Protein AF-A0A9X4QP73-F1 (afdb_monomer_lite)

Organism: NCBI:txid425004

InterPro domains:
  IPR013332 Ketopantoate reductase, N-terminal domain [PF02558] (53-175)
  IPR036291 NAD(P)-binding domain superfamily [SSF51735] (50-152)

Radius of gyration: 29.88 Å; chains: 1; bounding box: 74×59×104 Å

Structure (mmCIF, N/CA/C/O backbone):
data_AF-A0A9X4QP73-F1
#
_entry.id   AF-A0A9X4QP73-F1
#
loop_
_atom_site.group_PDB
_atom_site.id
_atom_site.type_symbol
_atom_site.label_atom_id
_atom_site.label_alt_id
_atom_site.label_comp_id
_atom_site.label_asym_id
_atom_site.label_entity_id
_atom_site.label_seq_id
_atom_site.pdbx_PDB_ins_code
_atom_site.Cartn_x
_atom_site.Cartn_y
_atom_site.Cartn_z
_atom_site.occupancy
_atom_site.B_iso_or_equiv
_atom_site.auth_seq_id
_atom_site.auth_comp_id
_atom_site.auth_asym_id
_atom_site.auth_atom_id
_atom_site.pdbx_PDB_model_num
ATOM 1 N N . MET A 1 1 ? 54.931 -39.606 70.537 1.00 32.09 1 MET A N 1
ATOM 2 C CA . MET A 1 1 ? 55.061 -39.808 71.994 1.00 32.09 1 MET A CA 1
ATOM 3 C C . MET A 1 1 ? 54.499 -38.586 72.688 1.00 32.09 1 MET A C 1
ATOM 5 O O . MET A 1 1 ? 54.955 -37.505 72.361 1.00 32.09 1 MET A O 1
ATOM 9 N N . PHE A 1 2 ? 53.533 -38.828 73.577 1.00 24.00 2 PHE A N 1
ATOM 10 C CA . PHE A 1 2 ? 53.107 -38.032 74.739 1.00 24.00 2 PHE A CA 1
ATOM 11 C C . PHE A 1 2 ? 52.735 -36.542 74.560 1.00 24.00 2 PHE A C 1
ATOM 13 O O . PHE A 1 2 ? 53.529 -35.730 74.106 1.00 24.00 2 PHE A O 1
ATOM 20 N N . GLY A 1 3 ? 51.493 -36.220 74.962 1.00 27.20 3 GLY A N 1
ATOM 21 C CA . GLY A 1 3 ? 50.921 -34.865 75.079 1.00 27.20 3 GLY A CA 1
ATOM 22 C C . GLY A 1 3 ? 51.394 -34.114 76.339 1.00 27.20 3 GLY A C 1
ATOM 23 O O . GLY A 1 3 ? 52.525 -34.355 76.752 1.00 27.20 3 GLY A O 1
ATOM 24 N N . PRO A 1 4 ? 50.569 -33.287 77.025 1.00 40.41 4 PRO A N 1
ATOM 25 C CA . PRO A 1 4 ? 49.234 -32.780 76.687 1.00 40.41 4 PRO A CA 1
ATOM 26 C C . PRO A 1 4 ? 49.079 -31.232 76.745 1.00 40.41 4 PRO A C 1
ATOM 28 O O . PRO A 1 4 ? 49.806 -30.521 77.425 1.00 40.41 4 PRO A O 1
ATOM 31 N N . ILE A 1 5 ? 48.075 -30.759 75.999 1.00 44.31 5 ILE A N 1
ATOM 32 C CA . ILE A 1 5 ? 47.039 -29.741 76.286 1.00 44.31 5 ILE A CA 1
ATOM 33 C C . ILE A 1 5 ? 47.322 -28.663 77.361 1.00 44.31 5 ILE A C 1
ATOM 35 O O . ILE A 1 5 ? 47.327 -28.951 78.554 1.00 44.31 5 ILE A O 1
ATOM 39 N N . SER A 1 6 ? 47.321 -27.389 76.946 1.00 29.02 6 SER A N 1
ATOM 40 C CA . SER A 1 6 ? 46.558 -26.317 77.620 1.00 29.02 6 SER A CA 1
ATOM 41 C C . SER A 1 6 ? 46.302 -25.147 76.656 1.00 29.02 6 SER A C 1
ATOM 43 O O . SER A 1 6 ? 47.155 -24.838 75.828 1.00 29.02 6 SER A O 1
ATOM 45 N N . GLY A 1 7 ? 45.121 -24.523 76.749 1.00 31.50 7 GLY A N 1
ATOM 46 C CA . GLY A 1 7 ? 44.789 -23.279 76.043 1.00 31.50 7 GLY A CA 1
ATOM 47 C C . GLY A 1 7 ? 43.465 -23.309 75.279 1.00 31.50 7 GLY A C 1
ATOM 48 O O . GLY A 1 7 ? 43.457 -23.386 74.057 1.00 31.50 7 GLY A O 1
ATOM 49 N N . SER A 1 8 ? 42.353 -23.242 76.009 1.00 34.84 8 SER A N 1
ATOM 50 C CA . SER A 1 8 ? 41.016 -22.930 75.496 1.00 34.84 8 SER A CA 1
ATOM 51 C C . SER A 1 8 ? 40.919 -21.458 75.087 1.00 34.84 8 SER A C 1
ATOM 53 O O . SER A 1 8 ? 41.224 -20.588 75.904 1.00 34.84 8 SER A O 1
ATOM 55 N N . ILE A 1 9 ? 40.424 -21.186 73.879 1.00 34.34 9 ILE A N 1
ATOM 56 C CA . ILE A 1 9 ? 39.716 -19.942 73.558 1.00 34.34 9 ILE A CA 1
ATOM 57 C C . ILE A 1 9 ? 38.435 -20.331 72.826 1.00 34.34 9 ILE A C 1
ATOM 59 O O . ILE A 1 9 ? 38.458 -20.945 71.760 1.00 34.34 9 ILE A O 1
ATOM 63 N N . ASP A 1 10 ? 37.337 -19.993 73.486 1.00 38.22 10 ASP A N 1
ATOM 64 C CA . ASP A 1 10 ? 35.964 -20.039 73.022 1.00 38.22 10 ASP A CA 1
ATOM 65 C C . ASP A 1 10 ? 35.751 -18.998 71.914 1.00 38.22 10 ASP A C 1
ATOM 67 O O . ASP A 1 10 ? 35.456 -17.850 72.225 1.00 38.22 10 ASP A O 1
ATOM 71 N N . ASP A 1 11 ? 35.939 -19.385 70.646 1.00 39.66 11 ASP A N 1
ATOM 72 C CA . ASP A 1 11 ? 35.212 -18.844 69.478 1.00 39.66 11 ASP A CA 1
ATOM 73 C C . ASP A 1 11 ? 35.597 -19.607 68.187 1.00 39.66 11 ASP A C 1
ATOM 75 O O . ASP A 1 11 ? 36.725 -19.462 67.708 1.00 39.66 11 ASP A O 1
ATOM 79 N N . PRO A 1 12 ? 34.714 -20.430 67.592 1.00 33.19 12 PRO A N 1
ATOM 80 C CA . PRO A 1 12 ? 34.932 -20.977 66.262 1.00 33.19 12 PRO A CA 1
ATOM 81 C C . PRO A 1 12 ? 34.028 -20.294 65.227 1.00 33.19 12 PRO A C 1
ATOM 83 O O . PRO A 1 12 ? 32.986 -20.812 64.820 1.00 33.19 12 PRO A O 1
ATOM 86 N N . THR A 1 13 ? 34.501 -19.156 64.725 1.00 45.78 13 THR A N 1
ATOM 87 C CA . THR A 1 13 ? 34.363 -18.778 63.310 1.00 45.78 13 THR A CA 1
ATOM 88 C C . THR A 1 13 ? 34.814 -19.937 62.392 1.00 45.78 13 THR A C 1
ATOM 90 O O . THR A 1 13 ? 35.605 -20.785 62.796 1.00 45.78 13 THR A O 1
ATOM 93 N N . ASP A 1 14 ? 34.375 -19.940 61.130 1.00 41.12 14 ASP A N 1
ATOM 94 C CA . ASP A 1 14 ? 35.002 -20.683 60.018 1.00 41.12 14 ASP A CA 1
ATOM 95 C C . ASP A 1 14 ? 34.845 -22.211 59.930 1.00 41.12 14 ASP A C 1
ATOM 97 O O . ASP A 1 14 ? 35.831 -22.935 59.976 1.00 41.12 14 ASP A O 1
ATOM 101 N N . ILE A 1 15 ? 33.654 -22.719 59.579 1.00 31.06 15 ILE A N 1
ATOM 102 C CA . ILE A 1 15 ? 33.562 -23.882 58.668 1.00 31.06 15 ILE A CA 1
ATOM 103 C C . ILE A 1 15 ? 32.282 -23.776 57.823 1.00 31.06 15 ILE A C 1
ATOM 105 O O . ILE A 1 15 ? 31.190 -23.963 58.355 1.00 31.06 15 ILE A O 1
ATOM 109 N N . LYS A 1 16 ? 32.427 -23.531 56.508 1.00 31.88 16 LYS A N 1
ATOM 110 C CA . LYS A 1 16 ? 31.714 -24.194 55.380 1.00 31.88 16 LYS A CA 1
ATOM 111 C C . LYS A 1 16 ? 31.617 -23.301 54.132 1.00 31.88 16 LYS A C 1
ATOM 113 O O . LYS A 1 16 ? 30.552 -22.826 53.758 1.00 31.88 16 LYS A O 1
ATOM 118 N N . ASN A 1 17 ? 32.730 -23.216 53.405 1.00 31.39 17 ASN A N 1
ATOM 119 C CA . ASN A 1 17 ? 32.678 -23.505 51.974 1.00 31.39 17 ASN A CA 1
ATOM 120 C C . ASN A 1 17 ? 32.769 -25.028 51.828 1.00 31.39 17 ASN A C 1
ATOM 122 O O . ASN A 1 17 ? 33.852 -25.597 51.926 1.00 31.39 17 ASN A O 1
ATOM 126 N N . LEU A 1 18 ? 31.627 -25.684 51.646 1.00 27.78 18 LEU A N 1
ATOM 127 C CA . LEU A 1 18 ? 31.524 -27.032 51.091 1.00 27.78 18 LEU A CA 1
ATOM 128 C C . LEU A 1 18 ? 30.133 -27.126 50.463 1.00 27.78 18 LEU A C 1
ATOM 130 O O . LEU A 1 18 ? 29.120 -27.082 51.155 1.00 27.78 18 LEU A O 1
ATOM 134 N N . MET A 1 19 ? 30.131 -27.139 49.132 1.00 28.31 19 MET A N 1
ATOM 135 C CA . MET A 1 19 ? 28.970 -27.342 48.273 1.00 28.31 19 MET A CA 1
ATOM 136 C C . MET A 1 19 ? 28.163 -28.581 48.689 1.00 28.31 19 MET A C 1
ATOM 138 O O . MET A 1 19 ? 28.755 -29.574 49.110 1.00 28.31 19 MET A O 1
ATOM 142 N N . VAL A 1 20 ? 26.842 -28.532 48.489 1.00 28.00 20 VAL A N 1
ATOM 143 C CA . VAL A 1 20 ? 26.065 -29.349 47.525 1.00 28.00 20 VAL A CA 1
ATOM 144 C C . VAL A 1 20 ? 24.572 -29.295 47.917 1.00 28.00 20 VAL A C 1
ATOM 146 O O . VAL A 1 20 ? 24.229 -29.534 49.069 1.00 28.00 20 VAL A O 1
ATOM 149 N N . ASP A 1 21 ? 23.748 -28.942 46.924 1.00 29.92 21 ASP A N 1
ATOM 150 C CA . ASP A 1 21 ? 22.308 -29.188 46.720 1.00 29.92 21 ASP A CA 1
ATOM 151 C C . ASP A 1 21 ? 21.287 -28.832 47.820 1.00 29.92 21 ASP A C 1
ATOM 153 O O . ASP A 1 21 ? 21.169 -29.493 48.842 1.00 29.92 21 ASP A O 1
ATOM 157 N N . ASP A 1 22 ? 20.459 -27.812 47.560 1.00 28.02 22 ASP A N 1
ATOM 158 C CA . ASP A 1 22 ? 19.061 -28.072 47.185 1.00 28.02 22 ASP A CA 1
ATOM 159 C C . ASP A 1 22 ? 18.315 -26.783 46.804 1.00 28.02 22 ASP A C 1
ATOM 161 O O . ASP A 1 22 ? 18.273 -25.777 47.517 1.00 28.02 22 ASP A O 1
ATOM 165 N N . CYS A 1 23 ? 17.710 -26.828 45.619 1.00 34.19 23 CYS A N 1
ATOM 166 C CA . CYS A 1 23 ? 16.789 -25.829 45.114 1.00 34.19 23 CYS A CA 1
ATOM 167 C C . CYS A 1 23 ? 15.502 -25.823 45.948 1.00 34.19 23 CYS A C 1
ATOM 169 O O . CYS A 1 23 ? 14.704 -26.749 45.858 1.00 34.19 23 CYS A O 1
ATOM 171 N N . ILE A 1 24 ? 15.211 -24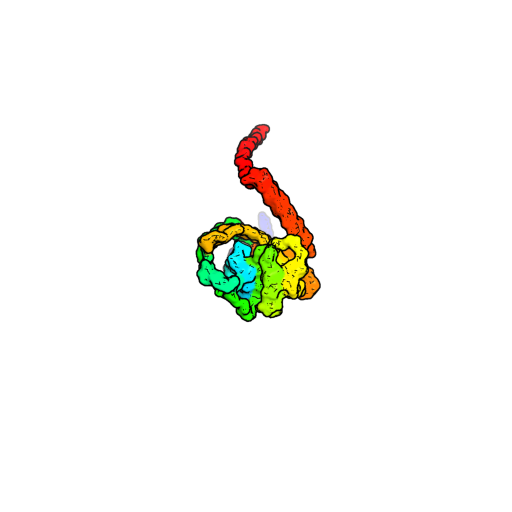.720 46.638 1.00 31.44 24 ILE A N 1
ATOM 172 C CA . ILE A 1 24 ? 13.823 -24.347 46.940 1.00 31.44 24 ILE A CA 1
ATOM 173 C C . ILE A 1 24 ? 13.590 -22.952 46.375 1.00 31.44 24 ILE A C 1
ATOM 175 O O . ILE A 1 24 ? 13.607 -21.936 47.068 1.00 31.44 24 ILE A O 1
ATOM 179 N N . VAL A 1 25 ? 13.392 -22.904 45.057 1.00 34.47 25 VAL A N 1
ATOM 180 C CA . VAL A 1 25 ? 12.810 -21.730 44.412 1.00 34.47 25 VAL A CA 1
ATOM 181 C C . VAL A 1 25 ? 11.317 -21.770 44.713 1.00 34.47 25 VAL A C 1
ATOM 183 O O . VAL A 1 25 ? 10.610 -22.668 44.264 1.00 34.47 25 VAL A O 1
ATOM 186 N N . ASN A 1 26 ? 10.848 -20.821 45.522 1.00 31.41 26 ASN A N 1
ATOM 187 C CA . ASN A 1 26 ? 9.441 -20.684 45.880 1.00 31.41 26 ASN A CA 1
ATOM 188 C C . ASN A 1 26 ? 8.570 -20.635 44.598 1.00 31.41 26 ASN A C 1
ATOM 190 O O . ASN A 1 26 ? 8.709 -19.684 43.817 1.00 31.41 26 ASN A O 1
ATOM 194 N N . PRO A 1 27 ? 7.667 -21.611 44.366 1.00 37.09 27 PRO A N 1
ATOM 195 C CA . PRO A 1 27 ? 6.894 -21.709 43.127 1.00 37.09 27 PRO A CA 1
ATOM 196 C C . PRO A 1 27 ? 5.965 -20.507 42.903 1.00 37.09 27 PRO A C 1
ATOM 198 O O . PRO A 1 27 ? 5.639 -20.191 41.760 1.00 37.09 27 PRO A O 1
ATOM 201 N N . TYR A 1 28 ? 5.612 -19.762 43.955 1.00 33.47 28 TYR A N 1
ATOM 202 C CA . TYR A 1 28 ? 4.804 -18.549 43.826 1.00 33.47 28 TYR A CA 1
ATOM 203 C C . TYR A 1 28 ? 5.573 -17.374 43.197 1.00 33.47 28 TYR A C 1
ATOM 205 O O . TYR A 1 28 ? 4.976 -16.576 42.476 1.00 33.47 28 TYR A O 1
ATOM 213 N N . ASN A 1 29 ? 6.899 -17.290 43.372 1.00 32.38 29 ASN A N 1
ATOM 214 C CA . ASN A 1 29 ? 7.705 -16.205 42.790 1.00 32.38 29 ASN A CA 1
ATOM 215 C C . ASN A 1 29 ? 8.017 -16.417 41.300 1.00 32.38 29 ASN A C 1
ATOM 217 O O . ASN A 1 29 ? 8.103 -15.443 40.552 1.00 32.38 29 ASN A O 1
ATOM 221 N N . ILE A 1 30 ? 8.128 -17.671 40.842 1.00 37.38 30 ILE A N 1
ATOM 222 C CA . ILE A 1 30 ? 8.272 -17.982 39.408 1.00 37.38 30 ILE A CA 1
ATOM 223 C C . ILE A 1 30 ? 6.964 -17.686 38.672 1.00 37.38 30 ILE A C 1
ATOM 225 O O . ILE A 1 30 ? 7.000 -17.104 37.589 1.00 37.38 30 ILE A O 1
ATOM 229 N N . ILE A 1 31 ? 5.814 -18.031 39.263 1.00 38.78 31 ILE A N 1
ATOM 230 C CA . ILE A 1 31 ? 4.504 -17.771 38.655 1.00 38.78 31 ILE A CA 1
ATOM 231 C C . ILE A 1 31 ? 4.251 -16.265 38.569 1.00 38.78 31 ILE A C 1
ATOM 233 O O . ILE A 1 31 ? 3.829 -15.800 37.518 1.00 38.78 31 ILE A O 1
ATOM 237 N N . ILE A 1 32 ? 4.581 -15.473 39.595 1.00 38.25 32 ILE A N 1
ATOM 238 C CA . ILE A 1 32 ? 4.407 -14.015 39.522 1.00 38.25 32 ILE A CA 1
ATOM 239 C C . ILE A 1 32 ? 5.359 -13.389 38.493 1.00 38.25 32 ILE A C 1
ATOM 241 O O . ILE A 1 32 ? 4.911 -12.553 37.719 1.00 38.25 32 ILE A O 1
ATOM 245 N N . GLN A 1 33 ? 6.620 -13.820 38.364 1.00 39.50 33 GLN A N 1
ATOM 246 C CA . GLN A 1 33 ? 7.485 -13.302 37.291 1.00 39.50 33 GLN A CA 1
ATOM 247 C C . GLN A 1 33 ? 7.050 -13.749 35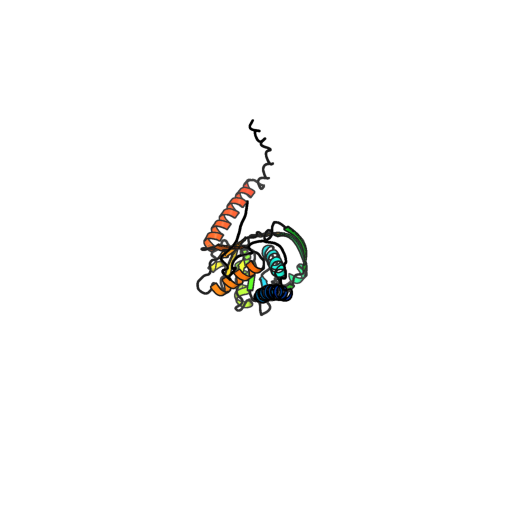.883 1.00 39.50 33 GLN A C 1
ATOM 249 O O . GLN A 1 33 ? 7.128 -12.951 34.950 1.00 39.50 33 GLN A O 1
ATOM 254 N N . HIS A 1 34 ? 6.534 -14.971 35.707 1.00 41.06 34 HIS A N 1
ATOM 255 C CA . HIS A 1 34 ? 6.002 -15.432 34.415 1.00 41.06 34 HIS A CA 1
ATOM 256 C C . HIS A 1 34 ? 4.665 -14.780 34.055 1.00 41.06 34 HIS A C 1
ATOM 258 O O . HIS A 1 34 ? 4.439 -14.468 32.886 1.00 41.06 34 HIS A O 1
ATOM 264 N N . VAL A 1 35 ? 3.788 -14.553 35.035 1.00 42.31 35 VAL A N 1
ATOM 265 C CA . VAL A 1 35 ? 2.481 -13.911 34.848 1.00 42.31 35 VAL A CA 1
ATOM 266 C C . VAL A 1 35 ? 2.648 -12.407 34.691 1.00 42.31 35 VAL A C 1
ATOM 268 O O . VAL A 1 35 ? 2.031 -11.846 33.801 1.00 42.31 35 VAL A O 1
ATOM 271 N N . VAL A 1 36 ? 3.530 -11.743 35.441 1.00 44.62 36 VAL A N 1
ATOM 272 C CA . VAL A 1 36 ? 3.833 -10.313 35.254 1.00 44.62 36 VAL A CA 1
ATOM 273 C C . VAL A 1 36 ? 4.670 -10.093 33.993 1.00 44.62 36 VAL A C 1
ATOM 275 O O . VAL A 1 36 ? 4.442 -9.110 33.304 1.00 44.62 36 VAL A O 1
ATOM 278 N N . GLY A 1 37 ? 5.560 -11.011 33.604 1.00 38.78 37 GLY A N 1
ATOM 279 C CA . GLY A 1 37 ? 6.296 -10.956 32.333 1.00 38.78 37 GLY A CA 1
ATOM 280 C C . GLY A 1 37 ? 5.429 -11.258 31.102 1.00 38.78 37 GLY A C 1
ATOM 281 O O . GLY A 1 37 ? 5.567 -10.589 30.078 1.00 38.78 37 GLY A O 1
ATOM 282 N N . SER A 1 38 ? 4.494 -12.211 31.202 1.00 45.06 38 SER A N 1
ATOM 283 C CA . SER A 1 38 ? 3.493 -12.485 30.155 1.00 45.06 38 SER A CA 1
ATOM 284 C C . SER A 1 38 ? 2.431 -11.405 30.100 1.00 45.06 38 SER A C 1
ATOM 286 O O . SER A 1 38 ? 2.038 -11.020 29.009 1.00 45.06 38 SER A O 1
ATOM 288 N N . SER A 1 39 ? 2.012 -10.871 31.249 1.00 36.41 39 SER A N 1
ATOM 289 C CA . SER A 1 39 ? 1.093 -9.744 31.306 1.00 36.41 39 SER A CA 1
ATOM 290 C C . SER A 1 39 ? 1.792 -8.511 30.754 1.00 36.41 39 SER A C 1
ATOM 292 O O . SER A 1 39 ? 1.288 -7.992 29.790 1.00 36.41 39 SER A O 1
ATOM 294 N N . THR A 1 40 ? 3.016 -8.144 31.159 1.00 38.00 40 THR A N 1
ATOM 295 C CA . THR A 1 40 ? 3.806 -7.038 30.557 1.00 38.00 40 THR A CA 1
ATOM 296 C C . THR A 1 40 ? 4.009 -7.202 29.043 1.00 38.00 40 THR A C 1
ATOM 298 O O . THR A 1 40 ? 3.892 -6.229 28.303 1.00 38.00 40 THR A O 1
ATOM 301 N N . ARG A 1 41 ? 4.233 -8.429 28.540 1.00 42.19 41 ARG A N 1
ATOM 302 C CA . ARG A 1 41 ? 4.212 -8.722 27.090 1.00 42.19 41 ARG A CA 1
ATOM 303 C C . ARG A 1 41 ? 2.818 -8.574 26.465 1.00 42.19 41 ARG A C 1
ATOM 305 O O . ARG A 1 41 ? 2.738 -8.103 25.341 1.00 42.19 41 ARG A O 1
ATOM 312 N N . MET A 1 42 ? 1.747 -8.927 27.174 1.00 37.81 42 MET A N 1
ATOM 313 C CA . MET A 1 42 ? 0.353 -8.752 26.746 1.00 37.81 42 MET A CA 1
ATOM 314 C C . MET A 1 42 ? -0.108 -7.286 26.811 1.00 37.81 42 MET A C 1
ATOM 316 O O . MET A 1 42 ? -0.716 -6.836 25.860 1.00 37.81 42 MET A O 1
ATOM 320 N N . ILE A 1 43 ? 0.209 -6.498 27.845 1.00 39.59 43 ILE A N 1
ATOM 321 C CA . ILE A 1 43 ? -0.099 -5.053 27.930 1.00 39.59 43 ILE A CA 1
ATOM 322 C C . ILE A 1 43 ? 0.762 -4.237 26.961 1.00 39.59 43 ILE A C 1
ATOM 324 O O . ILE A 1 43 ? 0.261 -3.260 26.417 1.00 39.59 43 ILE A O 1
ATOM 328 N N . ASN A 1 44 ? 1.992 -4.667 26.650 1.00 39.78 44 ASN A N 1
ATOM 329 C CA . ASN A 1 44 ? 2.748 -4.089 25.532 1.00 39.78 44 ASN A CA 1
ATOM 330 C C . ASN A 1 44 ? 2.169 -4.504 24.164 1.00 39.78 44 ASN A C 1
ATOM 332 O O . ASN A 1 44 ? 2.196 -3.698 23.242 1.00 39.78 44 ASN A O 1
ATOM 336 N N . ALA A 1 45 ? 1.593 -5.706 24.032 1.00 43.25 45 ALA A N 1
ATOM 337 C CA . ALA A 1 45 ? 0.855 -6.122 22.831 1.00 43.25 45 ALA A CA 1
ATOM 338 C C . ALA A 1 45 ? -0.526 -5.443 22.703 1.00 43.25 45 ALA A C 1
ATOM 340 O O . ALA A 1 45 ? -1.024 -5.260 21.600 1.00 43.25 45 ALA A O 1
ATOM 341 N N . LEU A 1 46 ? -1.126 -5.008 23.814 1.00 42.53 46 LEU A N 1
ATOM 342 C CA . LEU A 1 46 ? -2.358 -4.209 23.852 1.00 42.53 46 LEU A CA 1
ATOM 343 C C . LEU A 1 46 ? -2.101 -2.707 23.607 1.00 42.53 46 LEU A C 1
ATOM 345 O O . LEU A 1 46 ? -3.046 -1.922 23.587 1.00 42.53 46 LEU A O 1
ATOM 349 N N . GLY A 1 47 ? -0.837 -2.313 23.409 1.00 42.81 47 GLY A N 1
ATOM 350 C CA . GLY A 1 47 ? -0.420 -0.974 22.986 1.00 42.81 47 GLY A CA 1
ATOM 351 C C . GLY A 1 47 ? -0.174 -0.827 21.479 1.00 42.81 47 GLY A C 1
ATOM 352 O O . GLY A 1 47 ? 0.121 0.278 21.028 1.00 42.81 47 GLY A O 1
ATOM 353 N N . GLU A 1 48 ? -0.301 -1.894 20.684 1.00 54.84 48 GLU A N 1
ATOM 354 C CA . GLU A 1 48 ? -0.336 -1.787 19.223 1.00 54.84 48 GLU A CA 1
ATOM 355 C C . GLU A 1 48 ? -1.796 -1.613 18.801 1.00 54.84 48 GLU A C 1
ATOM 357 O O . GLU A 1 48 ? -2.556 -2.573 18.693 1.00 54.84 48 GLU A O 1
ATOM 362 N N . SER A 1 49 ? -2.230 -0.363 18.624 1.00 67.56 49 SER A N 1
ATOM 363 C CA . SER A 1 49 ? -3.581 -0.067 18.146 1.00 67.56 49 SER A CA 1
ATOM 364 C C . SER A 1 49 ? -3.845 -0.841 16.850 1.00 67.56 49 SER A C 1
ATOM 366 O O . SER A 1 49 ? -3.174 -0.600 15.844 1.00 67.56 49 SER A O 1
ATOM 368 N N . ASN A 1 50 ? -4.814 -1.761 16.867 1.00 89.19 50 ASN A N 1
ATOM 369 C CA . ASN A 1 50 ? -5.346 -2.384 15.658 1.00 89.19 50 ASN A CA 1
ATOM 370 C C . ASN A 1 50 ? -5.800 -1.268 14.703 1.00 89.19 50 ASN A C 1
ATOM 372 O O . ASN A 1 50 ? -6.806 -0.612 14.958 1.00 89.19 50 ASN A O 1
ATOM 376 N N . MET A 1 51 ? -5.023 -1.024 13.646 1.00 96.56 51 MET A N 1
ATOM 377 C CA . MET A 1 51 ? -5.334 -0.007 12.651 1.00 96.56 51 MET A CA 1
ATOM 378 C C . MET A 1 51 ? -6.395 -0.503 11.672 1.00 96.56 51 MET A C 1
ATOM 380 O O . MET A 1 51 ? -6.324 -1.634 11.184 1.00 96.56 51 MET A O 1
ATOM 384 N N . LYS A 1 52 ? -7.316 0.389 11.302 1.00 97.81 52 LYS A N 1
ATOM 385 C CA . LYS A 1 52 ? -8.192 0.217 10.145 1.00 97.81 52 LYS A CA 1
ATOM 386 C C . LYS A 1 52 ? -7.561 0.853 8.911 1.00 97.81 52 LYS A C 1
ATOM 388 O O . LYS A 1 52 ? -7.401 2.072 8.836 1.00 97.81 52 LYS A O 1
ATOM 393 N N . ILE A 1 53 ? -7.214 0.029 7.929 1.00 98.56 53 ILE A N 1
ATOM 394 C CA . ILE A 1 53 ? -6.412 0.422 6.769 1.00 98.56 53 ILE A CA 1
ATOM 395 C C . ILE A 1 53 ? -7.225 0.222 5.496 1.00 98.56 53 ILE A C 1
ATOM 397 O O . ILE A 1 53 ? -7.712 -0.876 5.222 1.00 98.56 53 ILE A O 1
ATOM 401 N N . LEU A 1 54 ? -7.315 1.275 4.687 1.00 98.56 54 LEU A N 1
ATOM 402 C CA . LEU A 1 54 ? -7.883 1.188 3.348 1.00 98.56 54 LEU A CA 1
ATOM 403 C C . LEU A 1 54 ? -6.773 1.086 2.308 1.00 98.56 54 LEU A C 1
ATOM 405 O O . LEU A 1 54 ? -5.932 1.973 2.194 1.00 98.56 54 LEU A O 1
ATOM 409 N N . PHE A 1 55 ? -6.819 0.058 1.476 1.00 98.38 55 PHE A N 1
ATOM 410 C CA . PHE A 1 55 ? -5.996 -0.041 0.281 1.00 98.38 55 PHE A CA 1
ATOM 411 C C . PHE A 1 55 ? -6.743 0.528 -0.924 1.00 98.38 55 PHE A C 1
ATOM 413 O O . PHE A 1 55 ? -7.805 0.037 -1.311 1.00 98.38 55 PHE A O 1
ATOM 420 N N . PHE A 1 56 ? -6.182 1.559 -1.551 1.00 97.19 56 PHE A N 1
ATOM 421 C CA . PHE A 1 56 ? -6.737 2.142 -2.765 1.00 97.19 56 PHE A CA 1
ATOM 422 C C . PHE A 1 56 ? -6.335 1.298 -3.979 1.00 97.19 56 PHE A C 1
ATOM 424 O O . PHE A 1 56 ? -5.221 1.400 -4.493 1.00 97.19 56 PHE A O 1
ATOM 431 N N . GLY A 1 57 ? -7.259 0.447 -4.424 1.00 94.12 57 GLY A N 1
ATOM 432 C CA . GLY A 1 57 ? -7.052 -0.539 -5.477 1.00 94.12 57 GLY A CA 1
ATOM 433 C C . GLY A 1 57 ? -6.581 -1.897 -4.946 1.00 94.12 57 GLY A C 1
ATOM 434 O O . GLY A 1 57 ? -5.763 -1.993 -4.032 1.00 94.12 57 GLY A O 1
ATOM 435 N N . ARG A 1 58 ? -7.060 -2.976 -5.577 1.00 94.50 58 ARG A N 1
ATOM 436 C CA . ARG A 1 58 ? -6.677 -4.371 -5.286 1.00 94.50 58 ARG A CA 1
ATOM 437 C C . ARG A 1 58 ? -5.634 -4.885 -6.287 1.00 94.50 58 ARG A C 1
ATOM 439 O O . ARG A 1 58 ? -5.889 -5.803 -7.064 1.00 94.50 58 ARG A O 1
ATOM 446 N N . GLY A 1 59 ? -4.485 -4.214 -6.323 1.00 94.81 59 GLY A N 1
ATOM 447 C CA . GLY A 1 59 ? -3.332 -4.593 -7.144 1.00 94.81 59 GLY A CA 1
ATOM 448 C C . GLY A 1 59 ? -2.420 -5.619 -6.464 1.00 94.81 59 GLY A C 1
ATOM 449 O O . GLY A 1 59 ? -2.677 -6.059 -5.344 1.00 94.81 59 GLY A O 1
ATOM 450 N N . VAL A 1 60 ? -1.319 -5.970 -7.133 1.00 96.38 60 VAL A N 1
ATOM 451 C CA . VAL A 1 60 ? -0.303 -6.921 -6.641 1.00 96.38 60 VAL A CA 1
ATOM 452 C C . VAL A 1 60 ? 0.297 -6.470 -5.308 1.00 96.38 60 VAL A C 1
ATOM 454 O O . VAL A 1 60 ? 0.348 -7.254 -4.363 1.00 96.38 60 VAL A O 1
ATOM 457 N N . VAL A 1 61 ? 0.741 -5.214 -5.224 1.00 97.00 61 VAL A N 1
ATOM 458 C CA . VAL A 1 61 ? 1.333 -4.641 -4.006 1.00 97.00 61 VAL A CA 1
ATOM 459 C C . VAL A 1 61 ? 0.270 -4.520 -2.919 1.00 97.00 61 VAL A C 1
ATOM 461 O O . VAL A 1 61 ? 0.453 -5.074 -1.839 1.00 97.00 61 VAL A O 1
ATOM 464 N N . SER A 1 62 ? -0.873 -3.890 -3.211 1.00 97.44 62 SER A N 1
ATOM 465 C CA . SER A 1 62 ? -1.957 -3.740 -2.235 1.00 97.44 62 SER A CA 1
ATOM 466 C C . SER A 1 62 ? -2.377 -5.073 -1.621 1.00 97.44 62 SER A C 1
ATOM 468 O O . SER A 1 62 ? -2.458 -5.178 -0.407 1.00 97.44 62 SER A O 1
ATOM 470 N N . THR A 1 63 ? -2.579 -6.113 -2.435 1.00 98.06 63 THR A N 1
ATOM 471 C CA . THR A 1 63 ? -2.988 -7.442 -1.949 1.00 98.06 63 THR A CA 1
ATOM 472 C C . THR A 1 63 ? -1.942 -8.045 -1.012 1.00 98.06 63 THR A C 1
ATOM 474 O O . THR A 1 63 ? -2.282 -8.537 0.059 1.00 98.06 63 THR A O 1
ATOM 477 N N . GLN A 1 64 ? -0.664 -7.982 -1.390 1.00 98.19 64 GLN A N 1
ATOM 478 C CA . GLN A 1 64 ? 0.434 -8.545 -0.604 1.00 98.19 64 GLN A CA 1
ATOM 479 C C . GLN A 1 64 ? 0.587 -7.885 0.767 1.00 98.19 64 GLN A C 1
ATOM 481 O O . GLN A 1 64 ? 0.702 -8.577 1.779 1.00 98.19 64 GLN A O 1
ATOM 486 N N . TYR A 1 65 ? 0.587 -6.552 0.805 1.00 98.44 65 TYR A N 1
ATOM 487 C CA . TYR A 1 65 ? 0.768 -5.815 2.054 1.00 98.44 65 TYR A CA 1
ATOM 488 C C . TYR A 1 65 ? -0.497 -5.817 2.913 1.00 98.44 65 TYR A C 1
ATOM 490 O O . TYR A 1 65 ? -0.389 -5.906 4.130 1.00 98.44 65 TYR A O 1
ATOM 498 N N . ALA A 1 66 ? -1.685 -5.810 2.306 1.00 98.50 66 ALA A N 1
ATOM 499 C CA . ALA A 1 66 ? -2.935 -5.970 3.038 1.00 98.50 66 ALA A CA 1
ATOM 500 C C . ALA A 1 66 ? -2.998 -7.331 3.735 1.00 98.50 66 ALA A C 1
ATOM 502 O O . ALA A 1 66 ? -3.258 -7.380 4.932 1.00 98.50 66 ALA A O 1
ATOM 503 N N . TRP A 1 67 ? -2.657 -8.416 3.030 1.00 98.50 67 TRP A N 1
ATOM 504 C CA . TRP A 1 67 ? -2.539 -9.735 3.649 1.00 98.50 67 TRP A CA 1
ATOM 505 C C . TRP A 1 67 ? -1.540 -9.704 4.809 1.00 98.50 67 TRP A C 1
ATOM 507 O O . TRP A 1 67 ? -1.837 -10.144 5.913 1.00 98.50 67 TRP A O 1
ATOM 517 N N . ALA A 1 68 ? -0.362 -9.117 4.589 1.00 98.12 68 ALA A N 1
ATOM 518 C CA . ALA A 1 68 ? 0.681 -9.041 5.603 1.00 98.12 68 ALA A CA 1
ATOM 519 C C . ALA A 1 68 ? 0.250 -8.284 6.873 1.00 98.12 68 ALA A C 1
ATOM 521 O O . ALA A 1 68 ? 0.671 -8.684 7.960 1.00 98.12 68 ALA A O 1
ATOM 522 N N . PHE A 1 69 ? -0.552 -7.223 6.737 1.00 98.50 69 PHE A N 1
ATOM 523 C CA . PHE A 1 69 ? -1.088 -6.446 7.858 1.00 98.50 69 PHE A CA 1
ATOM 524 C C . PHE A 1 69 ? -2.274 -7.131 8.535 1.00 98.50 69 PHE A C 1
ATOM 526 O O . PHE A 1 69 ? -2.358 -7.100 9.759 1.00 98.50 69 PHE A O 1
ATOM 533 N N . GLU A 1 70 ? -3.137 -7.817 7.787 1.00 98.25 70 GLU A N 1
ATOM 534 C CA . GLU A 1 70 ? -4.210 -8.618 8.383 1.00 98.25 70 GLU A CA 1
ATOM 535 C C . GLU A 1 70 ? -3.646 -9.759 9.239 1.00 98.25 70 GLU A C 1
ATOM 537 O O . GLU A 1 70 ? -4.074 -9.960 10.372 1.00 98.25 70 GLU A O 1
ATOM 542 N N . GLN A 1 71 ? -2.599 -10.439 8.758 1.00 96.81 71 GLN A N 1
ATOM 543 C CA . GLN A 1 71 ? -1.886 -11.458 9.539 1.00 96.81 71 GLN A CA 1
ATOM 544 C C . GLN A 1 71 ? -1.193 -10.892 10.791 1.00 96.81 71 GLN A C 1
ATOM 546 O O . GLN A 1 71 ? -0.841 -11.654 11.691 1.00 96.81 71 GLN A O 1
ATOM 551 N N . ALA A 1 72 ? -0.979 -9.574 10.854 1.00 96.50 72 ALA A N 1
ATOM 552 C CA . ALA A 1 72 ? -0.481 -8.872 12.036 1.00 96.50 72 ALA A CA 1
ATOM 553 C C . ALA A 1 72 ? -1.612 -8.389 12.969 1.00 96.50 72 ALA A C 1
ATOM 555 O O . ALA A 1 72 ? -1.336 -7.761 13.984 1.00 96.50 72 ALA A O 1
ATOM 556 N N . GLY A 1 73 ? -2.875 -8.695 12.652 1.00 97.06 73 GLY A N 1
ATOM 557 C CA . GLY A 1 73 ? -4.042 -8.342 13.462 1.00 97.06 73 GLY A CA 1
ATOM 558 C C . GLY A 1 73 ? -4.693 -7.006 13.102 1.00 97.06 73 GLY A C 1
ATOM 559 O O . GLY A 1 73 ? -5.538 -6.534 13.860 1.00 97.06 73 GLY A O 1
ATOM 560 N N . HIS A 1 74 ? -4.322 -6.393 11.974 1.00 98.19 74 HIS A N 1
ATOM 561 C CA . HIS A 1 74 ? -4.937 -5.153 11.499 1.00 98.19 74 HIS A CA 1
ATOM 562 C C . HIS A 1 74 ? -6.204 -5.402 10.679 1.00 98.19 74 HIS A C 1
ATOM 564 O O . HIS A 1 74 ? -6.350 -6.431 10.021 1.00 98.19 74 HIS A O 1
ATOM 570 N N . THR A 1 75 ? -7.109 -4.427 10.659 1.00 98.06 75 THR A N 1
ATOM 571 C CA . THR A 1 75 ? -8.290 -4.476 9.790 1.00 98.06 75 THR A CA 1
ATOM 572 C C . THR A 1 75 ? -7.932 -3.909 8.425 1.00 98.06 75 THR A C 1
ATOM 574 O O . THR A 1 75 ? -7.571 -2.736 8.324 1.00 98.06 75 THR A O 1
ATOM 577 N N . VAL A 1 76 ? -8.051 -4.716 7.370 1.00 98.38 76 VAL A N 1
ATOM 578 C CA . VAL A 1 76 ? -7.746 -4.290 5.997 1.00 98.38 76 VAL A CA 1
ATOM 579 C C . VAL A 1 76 ? -8.974 -4.369 5.100 1.00 98.38 76 VAL A C 1
ATOM 581 O O . VAL A 1 76 ? -9.715 -5.351 5.081 1.00 98.38 76 VAL A O 1
ATOM 584 N N . GLU A 1 77 ? -9.182 -3.311 4.331 1.00 98.19 77 GLU A N 1
ATOM 585 C CA . GLU A 1 77 ? -10.272 -3.188 3.369 1.00 98.19 77 GLU A CA 1
ATOM 586 C C . GLU A 1 77 ? -9.716 -2.611 2.063 1.00 98.19 77 GLU A C 1
ATOM 588 O O . GLU A 1 77 ? -8.684 -1.938 2.059 1.00 98.19 77 GLU A O 1
ATOM 593 N N . PHE A 1 78 ? -10.385 -2.859 0.937 1.00 98.06 78 PHE A N 1
ATOM 594 C CA . PHE A 1 78 ? -9.981 -2.324 -0.362 1.00 98.06 78 PHE A CA 1
ATOM 595 C C . PHE A 1 78 ? -11.063 -1.430 -0.943 1.00 98.06 78 PHE A C 1
ATOM 597 O O . PHE A 1 78 ? -12.223 -1.829 -1.047 1.00 98.06 78 PHE A O 1
ATOM 604 N N . TYR A 1 79 ? -10.652 -0.271 -1.440 1.00 97.50 79 TYR A N 1
ATOM 605 C CA . TYR A 1 79 ? -11.450 0.497 -2.381 1.00 97.50 79 TYR A CA 1
ATOM 606 C C . TYR A 1 79 ? -11.175 0.005 -3.804 1.00 97.50 79 TYR A C 1
ATOM 608 O O . TYR A 1 79 ? -10.022 -0.151 -4.216 1.00 97.50 79 TYR A O 1
ATOM 616 N N . VAL A 1 80 ? -12.232 -0.214 -4.580 1.00 95.25 80 VAL A N 1
ATOM 617 C CA . VAL A 1 80 ? -12.169 -0.544 -6.005 1.00 95.25 80 VAL A CA 1
ATOM 618 C C . VAL A 1 80 ? -13.158 0.322 -6.782 1.00 95.25 80 VAL A C 1
ATOM 620 O O . VAL A 1 80 ? -14.143 0.800 -6.237 1.00 95.25 80 VAL A O 1
ATOM 623 N N . ARG A 1 81 ? -12.902 0.542 -8.076 1.00 92.44 81 ARG A N 1
ATOM 624 C CA . ARG A 1 81 ? -13.828 1.302 -8.932 1.00 92.44 81 ARG A CA 1
ATOM 625 C C . ARG A 1 81 ? -15.179 0.579 -9.033 1.00 92.44 81 ARG A C 1
ATOM 627 O O . ARG A 1 81 ? -15.218 -0.649 -8.974 1.00 92.44 81 ARG A O 1
ATOM 634 N N . LYS A 1 82 ? -16.254 1.335 -9.263 1.00 93.00 82 LYS A N 1
ATOM 635 C CA . LYS A 1 82 ? -17.617 0.812 -9.445 1.00 93.00 82 LYS A CA 1
ATOM 636 C C . LYS A 1 82 ? -17.677 -0.373 -10.426 1.00 93.00 82 LYS A C 1
ATOM 638 O O . LYS A 1 82 ? -17.039 -0.339 -11.479 1.00 93.00 82 LYS A O 1
ATOM 643 N N . GLY A 1 83 ? -18.430 -1.413 -10.070 1.00 91.94 83 GLY A N 1
ATOM 644 C CA . GLY A 1 83 ? -18.564 -2.680 -10.804 1.00 91.94 83 GLY A CA 1
ATOM 645 C C . GLY A 1 83 ? -17.402 -3.669 -10.620 1.00 91.94 83 GLY A C 1
ATOM 646 O O . GLY A 1 83 ? -17.508 -4.843 -10.992 1.00 91.94 83 GLY A O 1
ATOM 647 N N . ARG A 1 84 ? -16.268 -3.248 -10.038 1.00 91.31 84 ARG A N 1
ATOM 648 C CA . ARG A 1 84 ? -15.118 -4.145 -9.830 1.00 91.31 84 ARG A CA 1
ATOM 649 C C . ARG A 1 84 ? -15.321 -5.074 -8.646 1.00 91.31 84 ARG A C 1
ATOM 651 O O . ARG A 1 84 ? -14.702 -6.135 -8.645 1.00 91.31 84 ARG A O 1
ATOM 658 N N . LYS A 1 85 ? -16.174 -4.730 -7.676 1.00 91.94 85 LYS A N 1
ATOM 659 C CA . LYS A 1 85 ? -16.480 -5.610 -6.540 1.00 91.94 85 LYS A CA 1
ATOM 660 C C . LYS A 1 85 ? -17.080 -6.934 -7.003 1.00 91.94 85 LYS A C 1
ATOM 662 O O . LYS A 1 85 ? -16.592 -7.986 -6.605 1.00 91.94 85 LYS A O 1
ATOM 667 N N . GLU A 1 86 ? -18.078 -6.885 -7.883 1.00 90.50 86 GLU A N 1
ATOM 668 C CA . GLU A 1 86 ? -18.695 -8.087 -8.460 1.00 90.50 86 GLU A CA 1
ATOM 669 C C . GLU A 1 86 ? -17.700 -8.873 -9.317 1.00 90.50 86 GLU A C 1
ATOM 671 O O . GLU A 1 86 ? -17.590 -10.087 -9.181 1.00 90.50 86 GLU A O 1
ATOM 676 N N . THR A 1 87 ? -16.910 -8.171 -10.138 1.00 90.19 87 THR A N 1
ATOM 677 C CA . THR A 1 87 ? -15.899 -8.798 -11.007 1.00 90.19 87 THR A CA 1
ATOM 678 C C . THR A 1 87 ? -14.833 -9.554 -10.208 1.00 90.19 87 THR A C 1
ATOM 680 O O . THR A 1 87 ? -14.341 -10.596 -10.633 1.00 90.19 87 THR A O 1
ATOM 683 N N . PHE A 1 88 ? -14.411 -8.994 -9.076 1.00 91.94 88 PHE A N 1
ATOM 684 C CA . PHE A 1 88 ? -13.345 -9.550 -8.250 1.00 91.94 88 PHE A CA 1
ATOM 685 C C . PHE A 1 88 ? -13.828 -10.599 -7.252 1.00 91.94 88 PHE A C 1
ATOM 687 O O . PHE A 1 88 ? -13.045 -11.471 -6.874 1.00 91.94 88 PHE A O 1
ATOM 694 N N . GLY A 1 89 ? -15.085 -10.510 -6.823 1.00 92.88 89 GLY A N 1
ATOM 695 C CA . GLY A 1 89 ? -15.613 -11.316 -5.734 1.00 92.88 89 GLY A CA 1
ATOM 696 C C . GLY A 1 89 ? -14.957 -10.999 -4.386 1.00 92.88 89 GLY A C 1
ATOM 697 O O . GLY A 1 89 ? -14.138 -10.091 -4.246 1.00 92.88 89 GLY A O 1
ATOM 698 N N . SER A 1 90 ? -15.326 -11.770 -3.366 1.00 94.31 90 SER A N 1
ATOM 699 C CA . SER A 1 90 ? -14.873 -11.586 -1.980 1.00 94.31 90 SER A CA 1
ATOM 700 C C . SER A 1 90 ? -13.639 -12.414 -1.617 1.00 94.31 90 SER A C 1
ATOM 702 O O . SER A 1 90 ? -13.332 -12.567 -0.439 1.00 94.31 90 SER A O 1
ATOM 704 N N . ARG A 1 91 ? -12.954 -13.003 -2.602 1.00 96.44 91 ARG A N 1
ATOM 705 C CA . ARG A 1 91 ? -11.833 -13.924 -2.385 1.00 96.44 91 ARG A CA 1
ATOM 706 C C . ARG A 1 91 ? -10.758 -13.723 -3.442 1.00 96.44 91 ARG A C 1
ATOM 708 O O . ARG A 1 91 ? -11.057 -13.324 -4.564 1.00 96.44 91 ARG A O 1
ATOM 715 N N . ILE A 1 92 ? -9.512 -14.004 -3.085 1.00 98.00 92 ILE A N 1
ATOM 716 C CA . ILE A 1 92 ? -8.362 -14.043 -3.988 1.00 98.00 92 ILE A CA 1
ATOM 717 C C . ILE A 1 92 ? -7.502 -15.259 -3.658 1.00 98.00 92 ILE A C 1
ATOM 719 O O . ILE A 1 92 ? -7.279 -15.570 -2.490 1.00 98.00 92 ILE A O 1
ATOM 723 N N . GLU A 1 93 ? -7.018 -15.955 -4.680 1.00 98.44 93 GLU A N 1
ATOM 724 C CA . GLU A 1 93 ? -6.059 -17.043 -4.486 1.00 98.44 93 GLU A CA 1
ATOM 725 C C . GLU A 1 93 ? -4.644 -16.464 -4.393 1.00 98.44 93 GLU A C 1
ATOM 727 O O . GLU A 1 93 ? -4.238 -15.649 -5.223 1.00 98.44 93 GLU A O 1
ATOM 732 N N . LEU A 1 94 ? -3.877 -16.885 -3.395 1.00 98.62 94 LEU A N 1
ATOM 733 C CA . LEU A 1 94 ? -2.517 -16.426 -3.146 1.00 98.62 94 LEU A CA 1
ATOM 734 C C . LEU A 1 94 ? -1.529 -17.547 -3.453 1.00 98.62 94 LEU A C 1
ATOM 736 O O . LEU A 1 94 ? -1.657 -18.668 -2.970 1.00 98.62 94 LEU A O 1
ATOM 740 N N . GLU A 1 95 ? -0.514 -17.231 -4.246 1.00 98.25 95 GLU A N 1
ATOM 741 C CA . GLU A 1 95 ? 0.689 -18.036 -4.420 1.00 98.25 95 GLU A CA 1
ATOM 742 C C . GLU A 1 95 ? 1.900 -17.099 -4.391 1.00 98.25 95 GLU A C 1
ATOM 744 O O . GLU A 1 95 ? 2.356 -16.605 -5.422 1.00 98.25 95 GLU A O 1
ATOM 749 N N . MET A 1 96 ? 2.396 -16.790 -3.193 1.00 97.81 96 MET A N 1
ATOM 750 C CA . MET A 1 96 ? 3.405 -15.743 -3.022 1.00 97.81 96 MET A CA 1
ATOM 751 C C . MET A 1 96 ? 4.514 -16.097 -2.041 1.00 97.81 96 MET A C 1
ATOM 753 O O . MET A 1 96 ? 4.308 -16.844 -1.089 1.00 97.81 96 MET A O 1
ATOM 757 N N . TRP A 1 97 ? 5.697 -15.534 -2.267 1.00 97.81 97 TRP A N 1
ATOM 758 C CA . TRP A 1 97 ? 6.833 -15.662 -1.361 1.00 97.81 97 TRP A CA 1
ATOM 759 C C . TRP A 1 97 ? 6.851 -14.537 -0.324 1.00 97.81 97 TRP A C 1
ATOM 761 O O . TRP A 1 97 ? 6.916 -13.363 -0.678 1.00 97.81 97 TRP A O 1
ATOM 771 N N . ASP A 1 98 ? 6.873 -14.906 0.953 1.00 97.31 98 ASP A N 1
ATOM 772 C CA . ASP A 1 98 ? 7.111 -14.007 2.083 1.00 97.31 98 ASP A CA 1
ATOM 773 C C . ASP A 1 98 ? 8.567 -14.154 2.542 1.00 97.31 98 ASP A C 1
ATOM 775 O O . ASP A 1 98 ? 8.980 -15.231 2.974 1.00 97.31 98 ASP A O 1
ATOM 779 N N . ALA A 1 99 ? 9.365 -13.089 2.437 1.00 95.06 99 ALA A N 1
ATOM 780 C CA . ALA A 1 99 ? 10.771 -13.101 2.844 1.00 95.06 99 ALA A CA 1
ATOM 781 C C . ALA A 1 99 ? 11.038 -12.515 4.249 1.00 95.06 99 ALA A C 1
ATOM 783 O O . ALA A 1 99 ? 12.202 -12.410 4.650 1.00 95.06 99 ALA A O 1
ATOM 784 N N . ARG A 1 100 ? 10.014 -12.119 5.022 1.00 94.88 100 ARG A N 1
ATOM 785 C CA . ARG A 1 100 ? 10.191 -11.421 6.319 1.00 94.88 100 ARG A CA 1
ATOM 786 C C . ARG A 1 100 ? 10.843 -12.294 7.393 1.00 94.88 100 ARG A C 1
ATOM 788 O O . ARG A 1 100 ? 11.741 -11.837 8.116 1.00 94.88 100 ARG A O 1
ATOM 795 N N . LYS A 1 101 ? 10.407 -13.553 7.487 1.00 87.25 101 LYS A N 1
ATOM 796 C CA . LYS A 1 101 ? 10.816 -14.543 8.504 1.00 87.25 101 LYS A CA 1
ATOM 797 C C . LYS A 1 101 ? 11.512 -15.758 7.871 1.00 87.25 101 LYS A C 1
ATOM 799 O O . LYS A 1 101 ? 11.258 -16.894 8.250 1.00 87.25 101 LYS A O 1
ATOM 804 N N . GLY A 1 102 ? 12.382 -15.504 6.891 1.00 82.81 102 GLY A N 1
ATOM 805 C CA . GLY A 1 102 ? 12.898 -16.543 5.996 1.00 82.81 102 GLY A CA 1
ATOM 806 C C . GLY A 1 102 ? 11.918 -16.797 4.850 1.00 82.81 102 GLY A C 1
ATOM 807 O O . GLY A 1 102 ? 10.720 -16.583 5.002 1.00 82.81 102 GLY A O 1
ATOM 808 N N . LYS A 1 103 ? 12.435 -17.175 3.676 1.00 88.44 103 LYS A N 1
ATOM 809 C CA . LYS A 1 103 ? 11.639 -17.326 2.450 1.00 88.44 103 LYS A CA 1
ATOM 810 C C . LYS A 1 103 ? 10.597 -18.440 2.627 1.00 88.44 103 LYS A C 1
ATOM 812 O O . LYS A 1 103 ? 10.950 -19.616 2.606 1.00 88.44 103 LYS A O 1
ATOM 817 N N . LYS A 1 104 ? 9.323 -18.067 2.770 1.00 95.75 104 LYS A N 1
ATOM 818 C CA . LYS A 1 104 ? 8.179 -18.979 2.918 1.00 95.75 104 LYS A CA 1
ATOM 819 C C . LYS A 1 104 ? 7.231 -18.832 1.733 1.00 95.75 104 LYS A C 1
ATOM 821 O O . LYS A 1 104 ? 6.907 -17.717 1.340 1.00 95.75 104 LYS A O 1
ATOM 826 N N . LEU A 1 105 ? 6.777 -19.954 1.178 1.00 97.62 105 LEU A N 1
ATOM 827 C CA . LEU A 1 105 ? 5.726 -19.961 0.163 1.00 97.62 105 LEU A CA 1
ATOM 828 C C . LEU A 1 105 ? 4.356 -19.965 0.844 1.00 97.62 105 LEU A C 1
ATOM 830 O O . LEU A 1 105 ? 4.078 -20.833 1.672 1.00 97.62 105 LEU A O 1
ATOM 834 N N . ILE A 1 106 ? 3.513 -19.008 0.482 1.00 97.81 106 ILE A N 1
ATOM 835 C CA . ILE A 1 106 ? 2.118 -18.902 0.900 1.00 97.81 106 ILE A CA 1
ATOM 836 C C . ILE A 1 106 ? 1.251 -19.406 -0.247 1.00 97.81 106 ILE A C 1
ATOM 838 O O . ILE A 1 106 ? 1.388 -18.928 -1.374 1.00 97.81 106 ILE A O 1
ATOM 842 N N . LYS A 1 107 ? 0.400 -20.392 0.045 1.00 98.06 107 LYS A N 1
ATOM 843 C CA . LYS A 1 107 ? -0.579 -20.978 -0.875 1.00 98.06 107 LYS A CA 1
ATOM 844 C C . LYS A 1 107 ? -1.897 -21.132 -0.148 1.00 98.06 107 LYS A C 1
ATOM 846 O O . LYS A 1 107 ? -2.092 -22.103 0.576 1.00 98.06 107 LYS A O 1
ATOM 851 N N . GLU A 1 108 ? -2.771 -20.161 -0.322 1.00 97.56 108 GLU A N 1
ATO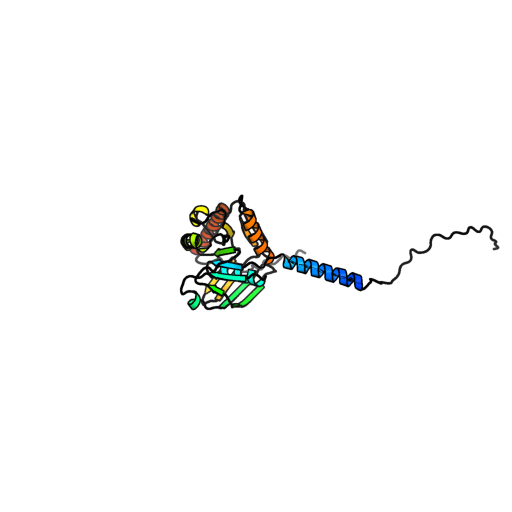M 852 C CA . GLU A 1 108 ? -4.063 -20.145 0.348 1.00 97.56 108 GLU A CA 1
ATOM 853 C C . GLU A 1 108 ? -5.049 -19.310 -0.439 1.00 97.56 108 GLU A C 1
ATOM 855 O O . GLU A 1 108 ? -4.670 -18.536 -1.318 1.00 97.56 108 GLU A O 1
ATOM 860 N N . SER A 1 109 ? -6.313 -19.432 -0.072 1.00 97.81 109 SER A N 1
ATOM 861 C CA . SER A 1 109 ? -7.298 -18.476 -0.515 1.00 97.81 109 SER A CA 1
ATOM 862 C C . SER A 1 109 ? -7.644 -17.518 0.594 1.00 97.81 109 SER A C 1
ATOM 864 O O . SER A 1 109 ? -7.940 -17.938 1.715 1.00 97.81 109 SER A O 1
ATOM 866 N N . TRP A 1 110 ? -7.702 -16.253 0.241 1.00 98.38 110 TRP A N 1
ATOM 867 C CA . TRP A 1 110 ? -7.854 -15.189 1.197 1.00 98.38 110 TRP A CA 1
ATOM 868 C C . TRP A 1 110 ? -9.139 -14.415 0.926 1.00 98.38 110 TRP A C 1
ATOM 870 O O . TRP A 1 110 ? -9.399 -14.013 -0.211 1.00 98.38 110 TRP A O 1
ATOM 880 N N . ASN A 1 111 ? -9.964 -14.249 1.959 1.00 98.00 111 ASN A N 1
ATOM 881 C CA . ASN A 1 111 ? -11.182 -13.454 1.871 1.00 98.00 111 ASN A CA 1
ATOM 882 C C . ASN A 1 111 ? -10.829 -11.971 1.988 1.00 98.00 111 ASN A C 1
ATOM 884 O O . ASN A 1 111 ? -10.025 -11.593 2.829 1.00 98.00 111 ASN A O 1
ATOM 888 N N . VAL A 1 112 ? -11.442 -11.136 1.153 1.00 97.19 112 VAL A N 1
ATOM 889 C CA . VAL A 1 112 ? -11.166 -9.698 1.099 1.00 97.19 112 VAL A CA 1
ATOM 890 C C . VAL A 1 112 ? -12.454 -8.888 1.142 1.00 97.19 112 VAL A C 1
ATOM 892 O O . VAL A 1 112 ? -13.457 -9.243 0.519 1.00 97.19 112 VAL A O 1
ATOM 895 N N . ASN A 1 113 ? -12.399 -7.755 1.836 1.00 96.94 113 ASN A N 1
ATOM 896 C CA . ASN A 1 113 ? -13.497 -6.798 1.906 1.00 96.94 113 ASN A CA 1
ATOM 897 C C . ASN A 1 113 ? -13.305 -5.712 0.849 1.00 96.94 113 ASN A C 1
ATOM 899 O O . ASN A 1 113 ? -12.323 -4.969 0.878 1.00 96.94 113 ASN A O 1
ATOM 903 N N . LEU A 1 114 ? -14.237 -5.647 -0.103 1.00 96.94 114 LEU A N 1
ATOM 904 C CA . LEU A 1 114 ? -14.213 -4.686 -1.203 1.00 96.94 114 LEU A CA 1
ATOM 905 C C . LEU A 1 114 ? -15.339 -3.661 -1.052 1.00 96.94 114 LEU A C 1
ATOM 907 O O . LEU A 1 114 ? -16.512 -4.018 -0.865 1.00 96.94 114 LEU A O 1
ATOM 911 N N . HIS A 1 115 ? -14.977 -2.398 -1.231 1.00 96.44 115 HIS A N 1
ATOM 912 C CA . HIS A 1 115 ? -15.872 -1.252 -1.227 1.00 96.44 115 HIS A CA 1
ATOM 913 C C . HIS A 1 115 ? -15.739 -0.493 -2.545 1.00 96.44 115 HIS A C 1
ATOM 915 O O . HIS A 1 115 ? -14.647 -0.369 -3.093 1.00 96.44 115 HIS A O 1
ATOM 921 N N . GLU A 1 116 ? -16.858 0.016 -3.048 1.00 95.56 116 GLU A N 1
ATOM 922 C CA . GLU A 1 116 ? -16.887 0.891 -4.230 1.00 95.56 116 GLU A CA 1
ATOM 923 C C . GLU A 1 116 ? -17.041 2.369 -3.847 1.00 95.56 116 GLU A C 1
ATOM 925 O O . GLU A 1 116 ? -17.119 3.243 -4.704 1.00 95.56 116 GLU A O 1
ATOM 930 N N . GLU A 1 117 ? -17.029 2.635 -2.539 1.00 93.75 117 GLU A N 1
ATOM 931 C CA . GLU A 1 117 ? -17.058 3.943 -1.896 1.00 93.75 117 GLU A CA 1
ATOM 932 C C . GLU A 1 117 ? -16.065 3.924 -0.727 1.00 93.75 117 GLU A C 1
ATOM 934 O O . GLU A 1 117 ? -15.823 2.873 -0.127 1.00 93.75 117 GLU A O 1
ATOM 939 N N . ILE A 1 118 ? -15.468 5.072 -0.404 1.00 93.25 118 ILE A N 1
ATOM 940 C CA . ILE A 1 118 ? -14.591 5.191 0.766 1.00 93.25 118 ILE A CA 1
ATOM 941 C C . ILE A 1 118 ? -15.464 5.423 2.000 1.00 93.25 118 ILE A C 1
ATOM 943 O O . ILE A 1 118 ? -16.125 6.452 2.117 1.00 93.25 118 ILE A O 1
ATOM 947 N N . LEU A 1 119 ? -15.460 4.456 2.918 1.00 90.25 119 LEU A N 1
ATOM 948 C CA . LEU A 1 119 ? -16.132 4.569 4.212 1.00 90.25 119 LEU A CA 1
ATOM 949 C C . LEU A 1 119 ? -15.364 5.511 5.164 1.00 90.25 119 LEU A C 1
ATOM 951 O O . LEU A 1 119 ? -14.164 5.727 4.988 1.00 90.25 119 LEU A O 1
ATOM 955 N N . PRO A 1 120 ? -16.013 6.072 6.198 1.00 87.19 120 PRO A N 1
ATOM 956 C CA . PRO A 1 120 ? -15.315 6.879 7.194 1.00 87.19 120 PRO A CA 1
ATOM 957 C C . PRO A 1 120 ? -14.441 6.025 8.133 1.00 87.19 120 PRO A C 1
ATOM 959 O O . PRO A 1 120 ? -14.596 4.805 8.230 1.00 87.19 120 PRO A O 1
ATOM 962 N N . ASN A 1 121 ? -13.589 6.709 8.906 1.00 90.31 121 ASN A N 1
ATOM 963 C CA . ASN A 1 121 ? -12.831 6.166 10.046 1.00 90.31 121 ASN A CA 1
ATOM 964 C C . ASN A 1 121 ? -11.705 5.178 9.692 1.00 90.31 121 ASN A C 1
ATOM 966 O O . ASN A 1 121 ? -11.482 4.208 10.414 1.00 90.31 121 ASN A O 1
ATOM 970 N N . TYR A 1 122 ? -10.978 5.422 8.601 1.00 97.19 122 TYR A N 1
ATOM 971 C CA . TYR A 1 122 ? -9.689 4.765 8.372 1.00 97.19 122 TYR A CA 1
ATOM 972 C C . TYR A 1 122 ? -8.559 5.519 9.075 1.00 97.19 122 TYR A C 1
ATOM 974 O O . TYR A 1 122 ? -8.490 6.750 9.016 1.00 97.19 122 TYR A O 1
ATOM 982 N N . ASP A 1 123 ? -7.636 4.769 9.674 1.00 97.50 123 ASP A N 1
ATOM 983 C CA . ASP A 1 123 ? -6.437 5.303 10.323 1.00 97.50 123 ASP A CA 1
ATOM 984 C C . ASP A 1 123 ? -5.333 5.660 9.326 1.00 97.50 123 ASP A C 1
ATOM 986 O O . ASP A 1 123 ? -4.461 6.478 9.647 1.00 97.50 123 ASP A O 1
ATOM 990 N N . LEU A 1 124 ? -5.348 5.005 8.159 1.00 98.44 124 LEU A N 1
ATOM 991 C CA . LEU A 1 124 ? -4.399 5.160 7.062 1.00 98.44 124 LEU A CA 1
ATOM 992 C C . LEU A 1 124 ? -5.021 4.675 5.742 1.00 98.44 124 LEU A C 1
ATOM 994 O O . LEU A 1 124 ? -5.653 3.617 5.697 1.00 98.44 124 LEU A O 1
ATOM 998 N N . ILE A 1 125 ? -4.776 5.409 4.657 1.00 98.50 125 ILE A N 1
ATOM 999 C CA . ILE A 1 125 ? -5.018 4.946 3.285 1.00 98.50 125 ILE A CA 1
ATOM 1000 C C . ILE A 1 125 ? -3.672 4.609 2.645 1.00 98.50 125 ILE A C 1
ATOM 1002 O O . ILE A 1 125 ? -2.755 5.426 2.658 1.00 98.50 125 ILE A O 1
ATOM 1006 N N . ILE A 1 126 ? -3.545 3.425 2.054 1.00 98.56 126 ILE A N 1
ATOM 1007 C CA . ILE A 1 126 ? -2.359 3.008 1.303 1.00 98.56 126 ILE A CA 1
ATOM 1008 C C . ILE A 1 126 ? -2.714 2.950 -0.175 1.00 98.56 126 ILE A C 1
ATOM 1010 O O . ILE A 1 126 ? -3.596 2.199 -0.590 1.00 98.56 126 ILE A O 1
ATOM 1014 N N . VAL A 1 127 ? -2.012 3.733 -0.984 1.00 97.69 127 VAL A N 1
ATOM 1015 C CA . VAL A 1 127 ? -2.242 3.805 -2.426 1.00 97.69 127 VAL A CA 1
ATOM 1016 C C . VAL A 1 127 ? -1.126 3.066 -3.135 1.00 97.69 127 VAL A C 1
ATOM 1018 O O . VAL A 1 127 ? 0.039 3.456 -3.044 1.00 97.69 127 VAL A O 1
ATOM 1021 N N . SER A 1 128 ? -1.497 2.023 -3.875 1.00 94.31 128 SER A N 1
ATOM 1022 C CA . SER A 1 128 ? -0.601 1.379 -4.827 1.00 94.31 128 SER A CA 1
ATOM 1023 C C . SER A 1 128 ? -1.322 1.152 -6.153 1.00 94.31 128 SER A C 1
ATOM 1025 O O . SER A 1 128 ? -2.145 0.245 -6.290 1.00 94.31 128 SER A O 1
ATOM 1027 N N . VAL A 1 129 ? -1.057 2.030 -7.116 1.00 90.00 129 VAL A N 1
ATOM 1028 C CA . VAL A 1 129 ? -1.703 2.074 -8.434 1.00 90.00 129 VAL A CA 1
ATOM 1029 C C . VAL A 1 129 ? -0.649 2.254 -9.517 1.00 90.00 129 VAL A C 1
ATOM 1031 O O . VAL A 1 129 ? 0.473 2.679 -9.243 1.00 90.00 129 VAL A O 1
ATOM 1034 N N . ASN A 1 130 ? -1.009 1.957 -10.764 1.00 85.50 130 ASN A N 1
ATOM 1035 C CA . ASN A 1 130 ? -0.117 2.246 -11.881 1.00 85.50 130 ASN A CA 1
ATOM 1036 C C . ASN A 1 130 ? 0.189 3.746 -11.930 1.00 85.50 130 ASN A C 1
ATOM 1038 O O . ASN A 1 130 ? -0.680 4.569 -11.637 1.00 85.50 130 ASN A O 1
ATOM 1042 N N . THR A 1 131 ? 1.401 4.102 -12.348 1.00 81.50 131 THR A N 1
ATOM 1043 C CA . THR A 1 131 ? 1.876 5.490 -12.347 1.00 81.50 131 THR A CA 1
ATOM 1044 C C . THR A 1 131 ? 0.956 6.426 -13.140 1.00 81.50 131 THR A C 1
ATOM 1046 O O . THR A 1 131 ? 0.659 7.522 -12.680 1.00 81.50 131 THR A O 1
ATOM 1049 N N . GLU A 1 132 ? 0.404 5.959 -14.264 1.00 85.00 132 GLU A N 1
ATOM 1050 C CA . GLU A 1 132 ? -0.559 6.713 -15.088 1.00 85.00 132 GLU A CA 1
ATOM 1051 C C . GLU A 1 132 ? -1.905 6.977 -14.391 1.00 85.00 132 GLU A C 1
ATOM 1053 O O . GLU A 1 132 ? -2.627 7.906 -14.735 1.00 85.00 132 GLU A O 1
ATOM 1058 N N . GLN A 1 133 ? -2.264 6.156 -13.402 1.00 89.50 133 GLN A N 1
ATOM 1059 C CA . GLN A 1 133 ? -3.513 6.285 -12.647 1.00 89.50 133 GLN A CA 1
ATOM 1060 C C . GLN A 1 133 ? -3.355 7.164 -11.404 1.00 89.50 133 GLN A C 1
ATOM 1062 O O . GLN A 1 133 ? -4.356 7.504 -10.772 1.00 89.50 133 GLN A O 1
ATOM 1067 N N . LEU A 1 134 ? -2.121 7.507 -11.025 1.00 91.44 134 LEU A N 1
ATOM 1068 C CA . LEU A 1 134 ? -1.845 8.252 -9.802 1.00 91.44 134 LEU A CA 1
ATOM 1069 C C . LEU A 1 134 ? -2.494 9.648 -9.791 1.00 91.44 134 LEU A C 1
ATOM 1071 O O . LEU A 1 134 ? -3.116 9.957 -8.776 1.00 91.44 134 LEU A O 1
ATOM 1075 N N . PRO A 1 135 ? -2.460 10.456 -10.873 1.00 92.00 135 PRO A N 1
ATOM 1076 C CA . PRO A 1 135 ? -3.116 11.765 -10.865 1.00 92.00 135 PRO A CA 1
ATOM 1077 C C . PRO A 1 135 ? -4.636 11.674 -10.656 1.00 92.00 135 PRO A C 1
ATOM 1079 O O . PRO A 1 135 ? -5.204 12.405 -9.848 1.00 92.00 135 PRO A O 1
ATOM 1082 N N . GLU A 1 136 ? -5.304 10.728 -11.327 1.00 92.81 136 GLU A N 1
ATOM 1083 C CA . GLU A 1 136 ? -6.746 10.485 -11.160 1.00 92.81 136 GLU A CA 1
ATOM 1084 C C . GLU A 1 136 ? -7.069 10.029 -9.725 1.00 92.81 136 GLU A C 1
ATOM 1086 O O . GLU A 1 136 ? -8.019 10.511 -9.105 1.00 92.81 136 GLU A O 1
ATOM 1091 N N . ALA A 1 137 ? -6.248 9.132 -9.169 1.00 94.44 137 ALA A N 1
ATOM 1092 C CA . ALA A 1 137 ? -6.388 8.663 -7.794 1.00 94.44 137 ALA A CA 1
ATOM 1093 C C . ALA A 1 137 ? -6.199 9.799 -6.778 1.00 94.44 137 ALA A C 1
ATOM 1095 O O . ALA A 1 137 ? -6.987 9.918 -5.842 1.00 94.44 137 ALA A O 1
ATOM 1096 N N . ALA A 1 138 ? -5.191 10.651 -6.973 1.00 95.12 138 ALA A N 1
ATOM 1097 C CA . ALA A 1 138 ? -4.926 11.799 -6.116 1.00 95.12 138 ALA A CA 1
ATOM 1098 C C . ALA A 1 138 ? -6.082 12.805 -6.146 1.00 95.12 138 ALA A C 1
ATOM 1100 O O . ALA A 1 138 ? -6.536 13.256 -5.092 1.00 95.12 138 ALA A O 1
ATOM 1101 N N . GLN A 1 139 ? -6.618 13.091 -7.336 1.00 95.50 139 GLN A N 1
ATOM 1102 C CA . GLN A 1 139 ? -7.782 13.958 -7.491 1.00 95.50 139 GLN A CA 1
ATOM 1103 C C . GLN A 1 139 ? -8.998 13.412 -6.737 1.00 95.50 139 GLN A C 1
ATOM 1105 O O . GLN A 1 139 ? -9.630 14.154 -5.986 1.00 95.50 139 GLN A O 1
ATOM 1110 N N . PHE A 1 140 ? -9.303 12.123 -6.877 1.00 95.62 140 PHE A N 1
ATOM 1111 C CA . PHE A 1 140 ? -10.406 11.491 -6.150 1.00 95.62 140 PHE A CA 1
ATOM 1112 C C . PHE A 1 140 ? -10.198 11.500 -4.625 1.00 95.62 140 PHE A C 1
ATOM 1114 O O . PHE A 1 140 ? -11.104 11.841 -3.860 1.00 95.62 140 PHE A O 1
ATOM 1121 N N . LEU A 1 141 ? -8.993 11.155 -4.166 1.00 96.25 141 LEU A N 1
ATOM 1122 C CA . LEU A 1 141 ? -8.669 11.107 -2.741 1.00 96.25 141 LEU A CA 1
ATOM 1123 C C . LEU A 1 141 ? -8.702 12.492 -2.101 1.00 96.25 141 LEU A C 1
ATOM 1125 O O . LEU A 1 141 ? -9.078 12.597 -0.939 1.00 96.25 141 LEU A O 1
ATOM 1129 N N . SER A 1 142 ? -8.397 13.554 -2.850 1.00 95.00 142 SER A N 1
ATOM 1130 C CA . SER A 1 142 ? -8.458 14.919 -2.319 1.00 95.00 142 SER A CA 1
ATOM 1131 C C . SER A 1 142 ? -9.843 15.321 -1.807 1.00 95.00 142 SER A C 1
ATOM 1133 O O . SER A 1 142 ? -9.944 16.153 -0.911 1.00 95.00 142 SER A O 1
ATOM 1135 N N . THR A 1 143 ? -10.902 14.698 -2.329 1.00 92.81 143 THR A N 1
ATOM 1136 C CA . THR A 1 143 ? -12.280 14.920 -1.881 1.00 92.81 143 THR A CA 1
ATOM 1137 C C . THR A 1 143 ? -12.804 13.812 -0.971 1.00 92.81 143 THR A C 1
ATOM 1139 O O . THR A 1 143 ? -13.600 14.085 -0.080 1.00 92.81 143 THR A O 1
ATOM 1142 N N . ALA A 1 144 ? -12.380 12.562 -1.186 1.00 93.38 144 ALA A N 1
ATOM 1143 C CA . ALA A 1 144 ? -12.954 11.397 -0.508 1.00 93.38 144 ALA A CA 1
ATOM 1144 C C . ALA A 1 144 ? -12.198 10.968 0.762 1.00 93.38 144 ALA A C 1
ATOM 1146 O O . ALA A 1 144 ? -12.789 10.342 1.636 1.00 93.38 144 ALA A O 1
ATOM 1147 N N . ALA A 1 145 ? -10.902 11.278 0.879 1.00 91.69 145 ALA A N 1
ATOM 1148 C CA . ALA A 1 145 ? -10.070 10.827 1.999 1.00 91.69 145 ALA A CA 1
ATOM 1149 C C . ALA A 1 145 ? -10.257 11.653 3.284 1.00 91.69 145 ALA A C 1
ATOM 1151 O O . ALA A 1 145 ? -9.799 11.241 4.351 1.00 91.69 145 ALA A O 1
ATOM 1152 N N . GLY A 1 146 ? -10.885 12.831 3.198 1.00 89.94 146 GLY A N 1
ATOM 1153 C CA . GLY A 1 146 ? -10.953 13.775 4.314 1.00 89.94 146 GLY A CA 1
ATOM 1154 C C . GLY A 1 146 ? -9.555 14.103 4.854 1.00 89.94 146 GLY A C 1
ATOM 1155 O O . GLY A 1 146 ? -8.662 14.468 4.095 1.00 89.94 146 GLY A O 1
ATOM 1156 N N . ASN A 1 147 ? -9.363 13.929 6.165 1.00 91.12 147 ASN A N 1
ATOM 1157 C CA . ASN A 1 147 ? -8.077 14.131 6.848 1.00 91.12 147 ASN A CA 1
ATOM 1158 C C . ASN A 1 147 ? -7.317 12.821 7.118 1.00 91.12 147 ASN A C 1
ATOM 1160 O O . ASN A 1 147 ? -6.347 12.824 7.876 1.00 91.12 147 ASN A O 1
ATOM 1164 N N . THR A 1 148 ? -7.757 11.688 6.563 1.00 96.75 148 THR A N 1
ATOM 1165 C CA . THR A 1 148 ? -7.054 10.419 6.770 1.00 96.75 148 THR A CA 1
ATOM 1166 C C . THR A 1 148 ? -5.670 10.494 6.118 1.00 96.75 148 THR A C 1
ATOM 1168 O O . THR A 1 148 ? -5.573 10.888 4.952 1.00 96.75 148 THR A O 1
ATOM 1171 N N . PRO A 1 149 ? -4.586 10.137 6.832 1.00 97.25 149 PRO A N 1
ATOM 1172 C CA . PRO A 1 149 ? -3.246 10.168 6.265 1.00 97.25 149 PRO A CA 1
ATOM 1173 C C . PRO A 1 149 ? -3.089 9.140 5.148 1.00 97.25 149 PRO A C 1
ATOM 1175 O O . PRO A 1 149 ? -3.711 8.074 5.166 1.00 97.25 149 PRO A O 1
ATOM 1178 N N . ILE A 1 150 ? -2.228 9.456 4.183 1.00 98.19 150 ILE A N 1
ATOM 1179 C CA . ILE A 1 150 ? -2.027 8.648 2.981 1.00 98.19 150 ILE A CA 1
ATOM 1180 C C . ILE A 1 150 ? -0.570 8.190 2.899 1.00 98.19 150 ILE A C 1
ATOM 1182 O O . ILE A 1 150 ? 0.351 8.999 2.951 1.00 98.19 150 ILE A O 1
ATOM 1186 N N . LEU A 1 151 ? -0.355 6.892 2.702 1.00 98.31 151 LEU A N 1
ATOM 1187 C CA . LEU A 1 151 ? 0.918 6.339 2.254 1.00 98.31 151 LEU A CA 1
ATOM 1188 C C . LEU A 1 151 ? 0.843 6.078 0.748 1.00 98.31 151 LEU A C 1
ATOM 1190 O O . LEU A 1 151 ? 0.082 5.219 0.297 1.00 98.31 151 LEU A O 1
ATOM 1194 N N . LEU A 1 152 ? 1.662 6.778 -0.030 1.00 97.12 152 LEU A N 1
ATOM 1195 C CA . LEU A 1 152 ? 1.866 6.465 -1.440 1.00 97.12 152 LEU A CA 1
ATOM 1196 C C . LEU A 1 152 ? 2.969 5.423 -1.569 1.00 97.12 152 LEU A C 1
ATOM 1198 O O . LEU A 1 152 ? 4.119 5.679 -1.217 1.00 97.12 152 LEU A O 1
ATOM 1202 N N . PHE A 1 153 ? 2.605 4.251 -2.079 1.00 95.38 153 PHE A N 1
ATOM 1203 C CA . PHE A 1 153 ? 3.456 3.068 -2.135 1.00 95.38 153 PHE A CA 1
ATOM 1204 C C . PHE A 1 153 ? 3.620 2.594 -3.583 1.00 95.38 153 PHE A C 1
ATOM 1206 O O . PHE A 1 153 ? 3.195 1.503 -3.973 1.00 95.38 153 PHE A O 1
ATOM 1213 N N . ASN A 1 154 ? 4.206 3.480 -4.392 1.00 85.75 154 ASN A N 1
ATOM 1214 C CA . ASN A 1 154 ? 4.270 3.402 -5.851 1.00 85.75 154 ASN A CA 1
ATOM 1215 C C . ASN A 1 154 ? 5.703 3.532 -6.375 1.00 85.75 154 ASN A C 1
ATOM 1217 O O . ASN A 1 154 ? 6.560 4.149 -5.747 1.00 85.75 154 ASN A O 1
ATOM 1221 N N . ASN A 1 155 ? 5.929 3.022 -7.587 1.00 83.94 155 ASN A N 1
ATOM 1222 C CA . ASN A 1 155 ? 7.095 3.372 -8.393 1.00 83.94 155 ASN A CA 1
ATOM 1223 C C . ASN A 1 155 ? 6.762 4.614 -9.244 1.00 83.94 155 ASN A C 1
ATOM 1225 O O . ASN A 1 155 ? 6.090 4.502 -10.271 1.00 83.94 155 ASN A O 1
ATOM 1229 N N . ILE A 1 156 ? 7.159 5.803 -8.786 1.00 82.19 156 ILE A N 1
ATOM 1230 C CA . ILE A 1 156 ? 6.819 7.086 -9.424 1.00 82.19 156 ILE A CA 1
ATOM 1231 C C . ILE A 1 156 ? 8.056 7.632 -10.134 1.00 82.19 156 ILE A C 1
ATOM 1233 O O . ILE A 1 156 ? 9.112 7.744 -9.519 1.00 82.19 156 ILE A O 1
ATOM 1237 N N . TRP A 1 157 ? 7.931 7.988 -11.413 1.00 80.06 157 TRP A N 1
ATOM 1238 C CA . TRP A 1 157 ? 9.030 8.601 -12.170 1.00 80.06 157 TRP A CA 1
ATOM 1239 C C . TRP A 1 157 ? 8.859 10.112 -12.339 1.00 80.06 157 TRP A C 1
ATOM 1241 O O . TRP A 1 157 ? 9.835 10.820 -12.562 1.00 80.06 157 TRP A O 1
ATOM 1251 N N . GLN A 1 158 ? 7.636 10.624 -12.222 1.00 83.56 158 GLN A N 1
ATOM 1252 C CA . GLN A 1 158 ? 7.354 12.053 -12.257 1.00 83.56 158 GLN A CA 1
ATOM 1253 C C . GLN A 1 158 ? 7.831 12.743 -10.974 1.00 83.56 158 GLN A C 1
ATOM 1255 O O . GLN A 1 158 ? 8.234 12.107 -9.998 1.00 83.56 158 GLN A O 1
ATOM 1260 N N . ASP A 1 159 ? 7.776 14.072 -10.972 1.00 87.75 159 ASP A N 1
ATOM 1261 C CA . ASP A 1 159 ? 7.954 14.845 -9.752 1.00 87.75 159 ASP A CA 1
ATOM 1262 C C . ASP A 1 159 ? 6.868 14.486 -8.721 1.00 87.75 159 ASP A C 1
ATOM 1264 O O . ASP A 1 159 ? 5.675 14.455 -9.031 1.00 87.75 159 ASP A O 1
ATOM 1268 N N . LEU A 1 160 ? 7.288 14.202 -7.485 1.00 88.38 160 LEU A N 1
ATOM 1269 C CA . LEU A 1 160 ? 6.391 13.665 -6.464 1.00 88.38 160 LEU A CA 1
ATOM 1270 C C . LEU A 1 160 ? 5.266 14.641 -6.135 1.00 88.38 160 LEU A C 1
ATOM 1272 O O . LEU A 1 160 ? 4.101 14.253 -6.150 1.00 88.38 160 LEU A O 1
ATOM 1276 N N . LYS A 1 161 ? 5.599 15.911 -5.893 1.00 90.75 161 LYS A N 1
ATOM 1277 C CA . LYS A 1 161 ? 4.629 16.930 -5.480 1.00 90.75 161 LYS A CA 1
ATOM 1278 C C . LYS A 1 161 ? 3.556 17.155 -6.545 1.00 90.75 161 LYS A C 1
ATOM 1280 O O . LYS A 1 161 ? 2.376 17.235 -6.217 1.00 90.75 161 LYS A O 1
ATOM 1285 N N . SER A 1 162 ? 3.957 17.259 -7.807 1.00 90.81 162 SER A N 1
ATOM 1286 C CA . SER A 1 162 ? 3.028 17.448 -8.924 1.00 90.81 162 SER A CA 1
ATOM 1287 C C . SER A 1 162 ? 2.198 16.197 -9.214 1.00 90.81 162 SER A C 1
ATOM 1289 O O . SER A 1 162 ? 1.005 16.325 -9.474 1.00 90.81 162 SER A O 1
ATOM 1291 N N . SER A 1 163 ? 2.779 14.997 -9.097 1.00 88.88 163 SER A N 1
ATOM 1292 C CA . SER A 1 163 ? 2.078 13.729 -9.365 1.00 88.88 163 SER A CA 1
ATOM 1293 C C . SER A 1 163 ? 0.910 13.449 -8.416 1.00 88.88 163 SER A C 1
ATOM 1295 O O . SER A 1 163 ? 0.016 12.673 -8.752 1.00 88.88 163 SER A O 1
ATOM 1297 N N . ILE A 1 164 ? 0.915 14.087 -7.243 1.00 93.62 164 ILE A N 1
ATOM 1298 C CA . ILE A 1 164 ? -0.093 13.894 -6.201 1.00 93.62 164 ILE A CA 1
ATOM 1299 C C . ILE A 1 164 ? -1.018 15.094 -6.044 1.00 93.62 164 ILE A C 1
ATOM 1301 O O . ILE A 1 164 ? -1.890 15.065 -5.178 1.00 93.62 164 ILE A O 1
ATOM 1305 N N . ALA A 1 165 ? -0.828 16.165 -6.817 1.00 92.62 165 ALA A N 1
ATOM 1306 C CA . ALA A 1 165 ? -1.722 17.309 -6.749 1.00 92.62 165 ALA A CA 1
ATOM 1307 C C . ALA A 1 165 ? -3.158 16.840 -7.062 1.00 92.62 165 ALA A C 1
ATOM 1309 O O . ALA A 1 165 ? -3.352 16.086 -8.016 1.00 92.62 165 ALA A O 1
ATOM 1310 N N . PRO A 1 166 ? -4.164 17.239 -6.262 1.00 95.06 166 PRO A N 1
ATOM 1311 C CA . PRO A 1 166 ? -4.144 18.324 -5.274 1.00 95.06 166 PRO A CA 1
ATOM 1312 C C . PRO A 1 166 ? -3.944 17.889 -3.801 1.00 95.06 166 PRO A C 1
ATOM 1314 O O . PRO A 1 166 ? -4.232 18.669 -2.894 1.00 95.06 166 PRO A O 1
ATOM 1317 N N . LEU A 1 167 ? -3.464 16.673 -3.519 1.00 95.56 167 LEU A N 1
ATOM 1318 C CA . LEU A 1 167 ? -3.198 16.223 -2.147 1.00 95.56 167 LEU A CA 1
ATOM 1319 C C . LEU A 1 167 ? -2.125 17.075 -1.450 1.00 95.56 167 LEU A C 1
ATOM 1321 O O . LEU A 1 167 ? -1.138 17.509 -2.047 1.00 95.56 167 LEU A O 1
ATOM 1325 N N . SER A 1 168 ? -2.295 17.267 -0.141 1.00 94.00 168 SER A N 1
ATOM 1326 C CA . SER A 1 168 ? -1.319 17.973 0.687 1.00 94.00 168 SER A CA 1
ATOM 1327 C C . SER A 1 168 ? -0.120 17.083 1.017 1.00 94.00 168 SER A C 1
ATOM 1329 O O . SER A 1 168 ? -0.274 16.020 1.617 1.00 94.00 168 SER A O 1
ATOM 1331 N N . MET A 1 169 ? 1.090 17.574 0.734 1.00 93.44 169 MET A N 1
ATOM 1332 C CA . MET A 1 169 ? 2.357 16.928 1.118 1.00 93.44 169 MET A CA 1
ATOM 1333 C C . MET A 1 169 ? 2.501 16.704 2.634 1.00 93.44 169 MET A C 1
ATOM 1335 O O . MET A 1 169 ? 3.294 15.861 3.051 1.00 93.44 169 MET A O 1
ATOM 1339 N N . ASN A 1 170 ? 1.744 17.443 3.453 1.00 94.12 170 ASN A N 1
ATOM 1340 C CA . ASN A 1 170 ? 1.757 17.305 4.912 1.00 94.12 170 ASN A CA 1
ATOM 1341 C C . ASN A 1 170 ? 0.882 16.143 5.407 1.00 94.12 170 ASN A C 1
ATOM 1343 O O . ASN A 1 170 ? 1.024 15.729 6.551 1.00 94.12 170 ASN A O 1
ATOM 1347 N N . ASN A 1 171 ? -0.015 15.621 4.564 1.00 95.38 171 ASN A N 1
ATOM 1348 C CA . ASN A 1 171 ? -0.878 14.482 4.889 1.00 95.38 171 ASN A CA 1
ATOM 1349 C C . ASN A 1 171 ? -0.477 13.198 4.136 1.00 95.38 171 ASN A C 1
ATOM 1351 O O . ASN A 1 171 ? -1.163 12.179 4.206 1.00 95.38 171 ASN A O 1
ATOM 1355 N N . VAL A 1 172 ? 0.622 13.254 3.385 1.00 96.69 172 VAL A N 1
ATOM 1356 C CA . VAL A 1 172 ? 1.125 12.156 2.560 1.00 96.69 172 VAL A CA 1
ATOM 1357 C C . VAL A 1 172 ? 2.497 11.742 3.067 1.00 96.69 172 VAL A C 1
ATOM 1359 O O . VAL A 1 172 ? 3.306 12.599 3.406 1.00 96.69 172 VAL A O 1
ATOM 1362 N N . VAL A 1 173 ? 2.769 10.441 3.086 1.00 97.12 173 VAL A N 1
ATOM 1363 C CA . VAL A 1 173 ? 4.108 9.862 3.220 1.00 97.12 173 VAL A CA 1
ATOM 1364 C C . VAL A 1 173 ? 4.402 9.033 1.975 1.00 97.12 173 VAL A C 1
ATOM 1366 O O . VAL A 1 173 ? 3.530 8.322 1.479 1.00 97.12 173 VAL A O 1
ATOM 1369 N N . PHE A 1 174 ? 5.625 9.110 1.463 1.00 97.06 174 PHE A N 1
ATOM 1370 C CA . PHE A 1 174 ? 6.081 8.310 0.331 1.00 97.06 174 PHE A CA 1
ATOM 1371 C C . PHE A 1 174 ? 6.873 7.091 0.797 1.00 97.06 174 PHE A C 1
ATOM 1373 O O . PHE A 1 174 ? 7.734 7.160 1.679 1.00 97.06 174 PHE A O 1
ATOM 1380 N N . GLY A 1 175 ? 6.611 5.963 0.153 1.00 96.38 175 GLY A N 1
ATOM 1381 C CA . GLY A 1 175 ? 7.358 4.735 0.337 1.00 96.38 175 GLY A CA 1
ATOM 1382 C C . GLY A 1 175 ? 7.470 3.953 -0.960 1.00 96.38 175 GLY A C 1
ATOM 1383 O O . GLY A 1 175 ? 6.754 4.201 -1.929 1.00 96.38 175 GLY A O 1
ATOM 1384 N N . PHE A 1 176 ? 8.355 2.966 -0.953 1.00 95.38 176 PHE A N 1
ATOM 1385 C CA . PHE A 1 176 ? 8.527 2.049 -2.065 1.00 95.38 176 PHE A CA 1
ATOM 1386 C C . PHE A 1 176 ? 8.375 0.590 -1.608 1.00 95.38 176 PHE A C 1
ATOM 1388 O O . PHE A 1 176 ? 9.051 0.170 -0.653 1.00 95.38 176 PHE A O 1
ATOM 1395 N N . PRO A 1 177 ? 7.518 -0.198 -2.289 1.00 94.44 177 PRO A N 1
ATOM 1396 C CA . PRO A 1 177 ? 7.333 -1.606 -1.985 1.00 94.44 177 PRO A CA 1
ATOM 1397 C C . PRO A 1 177 ? 8.519 -2.433 -2.471 1.00 94.44 177 PRO A C 1
ATOM 1399 O O . PRO A 1 177 ? 8.842 -2.462 -3.653 1.00 94.44 177 PRO A O 1
ATOM 1402 N N . GLY A 1 178 ? 9.110 -3.219 -1.577 1.00 92.81 178 GLY A N 1
ATOM 1403 C CA . GLY A 1 178 ? 10.018 -4.297 -1.961 1.00 92.81 178 GLY A CA 1
ATOM 1404 C C . GLY A 1 178 ? 9.250 -5.516 -2.474 1.00 92.81 178 GLY A C 1
ATOM 1405 O O . GLY A 1 178 ? 9.446 -6.595 -1.935 1.00 92.81 178 GLY A O 1
ATOM 1406 N N . ALA A 1 179 ? 8.340 -5.370 -3.439 1.00 94.44 179 ALA A N 1
ATOM 1407 C CA . ALA A 1 179 ? 7.440 -6.441 -3.875 1.00 94.44 179 ALA A CA 1
ATOM 1408 C C . ALA A 1 179 ? 7.286 -6.508 -5.396 1.00 94.44 179 ALA A C 1
ATOM 1410 O O . ALA A 1 179 ? 7.462 -5.516 -6.097 1.00 94.44 179 ALA A O 1
ATOM 1411 N N . GLY A 1 180 ? 6.915 -7.685 -5.898 1.00 92.94 180 GLY A N 1
ATOM 1412 C CA . GLY A 1 180 ? 6.654 -7.911 -7.317 1.00 92.94 180 GLY A CA 1
ATOM 1413 C C . GLY A 1 180 ? 5.700 -9.077 -7.551 1.00 92.94 180 GLY A C 1
ATOM 1414 O O . GLY A 1 180 ? 5.351 -9.815 -6.627 1.00 92.94 180 GLY A O 1
ATOM 1415 N N . GLY A 1 181 ? 5.255 -9.233 -8.796 1.00 95.12 181 GLY A N 1
ATOM 1416 C CA . GLY A 1 181 ? 4.345 -10.303 -9.196 1.00 95.12 181 GLY A CA 1
ATOM 1417 C C . GLY A 1 181 ? 3.289 -9.854 -10.197 1.00 95.12 181 GLY A C 1
ATOM 1418 O O . GLY A 1 181 ? 3.361 -8.762 -10.755 1.00 95.12 181 GLY A O 1
ATOM 1419 N N . GLY A 1 182 ? 2.290 -10.707 -10.390 1.00 96.25 182 GLY A N 1
ATOM 1420 C CA . GLY A 1 182 ? 1.144 -10.470 -11.258 1.00 96.25 182 GLY A CA 1
ATOM 1421 C C . GLY A 1 182 ? -0.135 -11.066 -10.678 1.00 96.25 182 GLY A C 1
ATOM 1422 O O . GLY A 1 182 ? -0.095 -11.991 -9.864 1.00 96.25 182 GLY A O 1
ATOM 1423 N N . ILE A 1 183 ? -1.275 -10.529 -11.108 1.00 95.81 183 ILE A N 1
ATOM 1424 C CA . ILE A 1 183 ? -2.595 -11.103 -10.843 1.00 95.81 183 ILE A CA 1
ATOM 1425 C C . ILE A 1 183 ? -3.203 -11.499 -12.186 1.00 95.81 183 ILE A C 1
ATOM 1427 O O . ILE A 1 183 ? -3.339 -10.660 -13.074 1.00 95.81 183 ILE A O 1
ATOM 1431 N N . ALA A 1 184 ? -3.580 -12.767 -12.310 1.00 94.88 184 ALA A N 1
ATOM 1432 C CA . ALA A 1 184 ? -4.324 -13.311 -13.442 1.00 94.88 184 ALA A CA 1
ATOM 1433 C C . ALA A 1 184 ? -5.355 -14.309 -12.909 1.00 94.88 184 ALA A C 1
ATOM 1435 O O . ALA A 1 184 ? -5.066 -15.014 -11.941 1.00 94.88 184 ALA A O 1
ATOM 1436 N N . ASP A 1 185 ? -6.554 -14.330 -13.492 1.00 93.00 185 ASP A N 1
ATOM 1437 C CA . ASP A 1 185 ? -7.654 -15.225 -13.094 1.00 93.00 185 ASP A CA 1
ATOM 1438 C C . ASP A 1 185 ? -7.955 -15.189 -11.587 1.00 93.00 185 ASP A C 1
ATOM 1440 O O . ASP A 1 185 ? -8.129 -16.212 -10.931 1.00 93.00 185 ASP A O 1
ATOM 1444 N N . ASN A 1 186 ? -7.947 -13.978 -11.016 1.00 95.06 186 ASN A N 1
ATOM 1445 C CA . ASN A 1 186 ? -8.149 -13.736 -9.586 1.00 95.06 186 ASN A CA 1
ATOM 1446 C C . ASN A 1 186 ? -7.175 -14.508 -8.666 1.00 95.06 186 ASN A C 1
ATOM 1448 O O . ASN A 1 186 ? -7.486 -14.807 -7.511 1.00 95.06 186 ASN A O 1
ATOM 1452 N N . LYS A 1 187 ? -5.977 -14.808 -9.179 1.00 97.62 187 LYS A N 1
ATOM 1453 C CA . LYS A 1 187 ? -4.878 -15.427 -8.447 1.00 97.62 187 LYS A CA 1
ATOM 1454 C C . LYS A 1 187 ? -3.634 -14.549 -8.499 1.00 97.62 187 LYS A C 1
ATOM 1456 O O . LYS A 1 187 ? -3.138 -14.216 -9.576 1.00 97.62 187 LYS A O 1
ATOM 1461 N N . LEU A 1 188 ? -3.108 -14.208 -7.329 1.00 98.31 188 LEU A N 1
ATOM 1462 C CA . LEU A 1 188 ? -1.840 -13.509 -7.180 1.00 98.31 188 LEU A CA 1
ATOM 1463 C C . LEU A 1 188 ? -0.685 -14.507 -7.237 1.00 98.31 188 LEU A C 1
ATOM 1465 O O . LEU A 1 188 ? -0.657 -15.477 -6.482 1.00 98.31 188 LEU A O 1
ATOM 1469 N N . ARG A 1 189 ? 0.293 -14.233 -8.103 1.00 98.44 189 ARG A N 1
ATOM 1470 C CA . ARG A 1 189 ? 1.592 -14.914 -8.131 1.00 98.44 189 ARG A CA 1
ATOM 1471 C C . ARG A 1 189 ? 2.704 -13.895 -7.958 1.00 98.44 189 ARG A C 1
ATOM 1473 O O . ARG A 1 189 ? 2.820 -12.986 -8.776 1.00 98.44 189 ARG A O 1
ATOM 1480 N N . GLY A 1 190 ? 3.518 -14.021 -6.915 1.00 97.19 190 GLY A N 1
ATOM 1481 C CA . GLY A 1 190 ? 4.531 -13.002 -6.637 1.00 97.19 190 GLY A CA 1
ATOM 1482 C C . GLY A 1 190 ? 5.287 -13.194 -5.334 1.00 97.19 190 GLY A C 1
ATOM 1483 O O . GLY A 1 190 ? 5.544 -14.315 -4.899 1.00 97.19 190 GLY A O 1
ATOM 1484 N N . GLY A 1 191 ? 5.665 -12.085 -4.716 1.00 96.62 191 GLY A N 1
ATOM 1485 C CA . GLY A 1 191 ? 6.281 -12.083 -3.401 1.00 96.62 191 GLY A CA 1
ATOM 1486 C C . GLY A 1 191 ? 6.857 -10.730 -3.023 1.00 96.62 191 GLY A C 1
ATOM 1487 O O . GLY A 1 191 ? 7.072 -9.855 -3.870 1.00 96.62 191 GLY A O 1
ATOM 1488 N N . PHE A 1 192 ? 7.135 -10.593 -1.733 1.00 96.94 192 PHE A N 1
ATOM 1489 C CA . PHE A 1 192 ? 7.700 -9.387 -1.159 1.00 96.94 192 PHE A CA 1
ATOM 1490 C C . PHE A 1 192 ? 8.915 -9.688 -0.286 1.00 96.94 192 PHE A C 1
ATOM 1492 O O . PHE A 1 192 ? 9.068 -10.745 0.335 1.00 96.94 192 PHE A O 1
ATOM 1499 N N . LEU A 1 193 ? 9.805 -8.709 -0.262 1.00 95.88 193 LEU A N 1
ATOM 1500 C CA . LEU A 1 193 ? 11.034 -8.687 0.495 1.00 95.88 193 LEU A CA 1
ATOM 1501 C C . LEU A 1 193 ? 10.762 -8.254 1.933 1.00 95.88 193 LEU A C 1
ATOM 1503 O O . LEU A 1 193 ? 9.772 -7.604 2.261 1.00 95.88 193 LEU A O 1
ATOM 1507 N N . LYS A 1 194 ? 11.714 -8.579 2.804 1.00 96.06 194 LYS A N 1
ATOM 1508 C CA . LYS A 1 194 ? 11.689 -8.160 4.206 1.00 96.06 194 LYS A CA 1
ATOM 1509 C C . LYS A 1 194 ? 11.782 -6.644 4.386 1.00 96.06 194 LYS A C 1
ATOM 1511 O O . LYS A 1 194 ? 11.336 -6.130 5.407 1.00 96.06 194 LYS A O 1
ATOM 1516 N N . MET A 1 195 ? 12.436 -5.956 3.455 1.00 96.12 195 MET A N 1
ATOM 1517 C CA . MET A 1 195 ? 12.740 -4.535 3.560 1.00 96.12 195 MET A CA 1
ATOM 1518 C C . MET A 1 195 ? 11.776 -3.716 2.706 1.00 96.12 195 MET A C 1
ATOM 1520 O O . MET A 1 195 ? 11.589 -4.017 1.528 1.00 96.12 195 MET A O 1
ATOM 1524 N N . VAL A 1 196 ? 11.217 -2.668 3.301 1.00 96.88 196 VAL A N 1
ATOM 1525 C CA . VAL A 1 196 ? 10.502 -1.594 2.605 1.00 96.88 196 VAL A CA 1
ATOM 1526 C C . VAL A 1 196 ? 11.306 -0.312 2.711 1.00 96.88 196 VAL A C 1
ATOM 1528 O O . VAL A 1 196 ? 12.106 -0.152 3.639 1.00 96.88 196 VAL A O 1
ATOM 1531 N N . LEU A 1 197 ? 11.100 0.602 1.771 1.00 96.94 197 LEU A N 1
ATOM 1532 C CA . LEU A 1 197 ? 11.702 1.922 1.847 1.00 96.94 197 LEU A CA 1
ATOM 1533 C C . LEU A 1 197 ? 10.634 2.938 2.211 1.00 96.94 197 LEU A C 1
ATOM 1535 O O . LEU A 1 197 ? 9.566 2.951 1.605 1.00 96.94 197 LEU A O 1
ATOM 1539 N N . LEU A 1 198 ? 10.937 3.785 3.185 1.00 97.31 198 LEU A N 1
ATOM 1540 C CA . LEU A 1 198 ? 10.107 4.922 3.561 1.00 97.31 198 LEU A CA 1
ATOM 1541 C C . LEU A 1 198 ? 10.957 6.176 3.479 1.00 97.31 198 LEU A C 1
ATOM 1543 O O . LEU A 1 198 ? 12.153 6.149 3.771 1.00 97.31 198 LEU A O 1
ATOM 1547 N N . GLU A 1 199 ? 10.355 7.279 3.068 1.00 95.50 199 GLU A N 1
ATOM 1548 C CA . GLU A 1 199 ? 11.049 8.555 3.094 1.00 95.50 199 GLU A CA 1
ATOM 1549 C C . GLU A 1 199 ? 11.356 8.999 4.523 1.00 95.50 199 GLU A C 1
ATOM 1551 O O . GLU A 1 199 ? 10.611 8.697 5.459 1.00 95.50 199 GLU A O 1
ATOM 1556 N N . ASN A 1 200 ? 12.430 9.767 4.684 1.00 95.06 200 ASN A N 1
ATOM 1557 C CA . ASN A 1 200 ? 12.671 10.483 5.925 1.00 95.06 200 ASN A CA 1
ATOM 1558 C C . ASN A 1 200 ? 11.486 11.410 6.234 1.00 95.06 200 ASN A C 1
ATOM 1560 O O . ASN A 1 200 ? 10.984 12.070 5.319 1.00 95.06 200 ASN A O 1
ATOM 1564 N N . PRO A 1 201 ? 11.071 11.511 7.510 1.00 95.94 201 PRO A N 1
ATOM 1565 C CA . PRO A 1 201 ? 10.041 12.457 7.905 1.00 95.94 201 PRO A CA 1
ATOM 1566 C C . PRO A 1 201 ? 10.384 13.879 7.454 1.00 95.94 201 PRO A C 1
ATOM 1568 O O . PRO A 1 201 ? 11.511 14.349 7.640 1.00 95.94 201 PRO A O 1
ATOM 1571 N N . ARG A 1 202 ? 9.402 14.559 6.861 1.00 94.56 202 ARG A N 1
ATOM 1572 C CA . ARG A 1 202 ? 9.440 16.009 6.669 1.00 94.56 202 ARG A CA 1
ATOM 1573 C C . ARG A 1 202 ? 8.936 16.680 7.939 1.00 94.56 202 ARG A C 1
ATOM 1575 O O . ARG A 1 202 ? 8.179 16.080 8.697 1.00 94.56 202 ARG A O 1
ATOM 1582 N N . ALA A 1 203 ? 9.296 17.949 8.114 1.00 94.12 203 ALA A N 1
ATOM 1583 C CA . ALA A 1 203 ? 8.763 18.759 9.200 1.00 94.12 203 ALA A CA 1
ATOM 1584 C C . ALA A 1 203 ? 7.223 18.737 9.189 1.00 94.12 203 ALA A C 1
ATOM 1586 O O . ALA A 1 203 ? 6.601 19.130 8.200 1.00 94.12 203 ALA A O 1
ATOM 1587 N N . GLY A 1 204 ? 6.624 18.272 10.282 1.00 93.00 204 GLY A N 1
ATOM 1588 C CA . GLY A 1 204 ? 5.178 18.169 10.472 1.00 93.00 204 GLY A CA 1
ATOM 1589 C C . GLY A 1 204 ? 4.556 16.832 10.053 1.00 93.00 204 GLY A C 1
ATOM 1590 O O . GLY A 1 204 ? 3.396 16.596 10.389 1.00 93.00 204 GLY A O 1
ATOM 1591 N N . THR A 1 205 ? 5.280 15.944 9.358 1.00 96.25 205 THR A N 1
ATOM 1592 C CA . THR A 1 205 ? 4.762 14.616 8.968 1.00 96.25 205 THR A CA 1
ATOM 1593 C C . THR A 1 205 ? 5.168 13.507 9.937 1.00 96.25 205 THR A C 1
ATOM 1595 O O . THR A 1 205 ? 4.675 12.385 9.815 1.00 96.25 205 THR A O 1
ATOM 1598 N N . GLU A 1 206 ? 6.011 13.799 10.934 1.00 96.12 206 GLU A N 1
ATOM 1599 C CA . GLU A 1 206 ? 6.553 12.833 11.896 1.00 96.12 206 GLU A CA 1
ATOM 1600 C C . GLU A 1 206 ? 5.481 11.938 12.540 1.00 96.12 206 GLU A C 1
ATOM 1602 O O . GLU A 1 206 ? 5.715 10.729 12.624 1.00 96.12 206 GLU A O 1
ATOM 1607 N N . PRO A 1 207 ? 4.290 12.441 12.937 1.00 95.88 207 PRO A N 1
ATOM 1608 C CA . PRO A 1 207 ? 3.238 11.580 13.475 1.00 95.88 207 PRO A CA 1
ATOM 1609 C C . PRO A 1 207 ? 2.771 10.508 12.479 1.00 95.88 207 PRO A C 1
ATOM 1611 O O . PRO A 1 207 ? 2.568 9.355 12.860 1.00 95.88 207 PRO A O 1
ATOM 1614 N N . ILE A 1 208 ? 2.646 10.861 11.195 1.00 97.00 208 ILE A N 1
ATOM 1615 C CA . ILE A 1 208 ? 2.250 9.930 10.130 1.00 97.00 208 ILE A CA 1
ATOM 1616 C C . ILE A 1 208 ? 3.389 8.950 9.855 1.00 97.00 208 ILE A C 1
ATOM 1618 O O . ILE A 1 208 ? 3.154 7.745 9.801 1.00 97.00 208 ILE A O 1
ATOM 1622 N N . ASN A 1 209 ? 4.630 9.435 9.742 1.00 97.31 209 ASN A N 1
ATOM 1623 C CA . ASN A 1 209 ? 5.794 8.573 9.536 1.00 97.31 209 ASN A CA 1
ATOM 1624 C C . ASN A 1 209 ? 5.952 7.549 10.671 1.00 97.31 209 ASN A C 1
ATOM 1626 O O . ASN A 1 209 ? 6.205 6.380 10.393 1.00 97.31 209 ASN A O 1
ATOM 1630 N N . ASN A 1 210 ? 5.766 7.955 11.930 1.00 96.19 210 ASN A N 1
ATOM 1631 C CA . ASN A 1 210 ? 5.841 7.061 13.087 1.00 96.19 210 ASN A CA 1
ATOM 1632 C C . ASN A 1 210 ? 4.696 6.041 13.102 1.00 96.19 210 ASN A C 1
ATOM 1634 O O . ASN A 1 210 ? 4.935 4.869 13.387 1.00 96.19 210 ASN A O 1
ATOM 1638 N N . LYS A 1 211 ? 3.477 6.457 12.735 1.00 96.62 211 LYS A N 1
ATOM 1639 C CA . LYS A 1 211 ? 2.333 5.549 12.567 1.00 96.62 211 LYS A CA 1
ATOM 1640 C C . LYS A 1 211 ? 2.612 4.497 11.487 1.00 96.62 211 LYS A C 1
ATOM 1642 O O . LYS A 1 211 ? 2.450 3.306 11.730 1.00 96.62 211 LYS A O 1
ATOM 1647 N N . VAL A 1 212 ? 3.085 4.924 10.315 1.00 98.12 212 VAL A N 1
ATOM 1648 C CA . VAL A 1 212 ? 3.448 4.024 9.208 1.00 98.12 212 VAL A CA 1
ATOM 1649 C C . VAL A 1 212 ? 4.599 3.102 9.620 1.00 98.12 212 VAL A C 1
ATOM 1651 O O . VAL A 1 212 ? 4.550 1.905 9.351 1.00 98.12 212 VAL A O 1
ATOM 1654 N N . LYS A 1 213 ? 5.608 3.626 10.324 1.00 97.62 213 LYS A N 1
ATOM 1655 C CA . LYS A 1 213 ? 6.718 2.835 10.865 1.00 97.62 213 LYS A CA 1
ATOM 1656 C C . LYS A 1 213 ? 6.209 1.702 11.759 1.00 97.62 213 LYS A C 1
ATOM 1658 O O . LYS A 1 213 ? 6.568 0.552 11.522 1.00 97.62 213 LYS A O 1
ATOM 1663 N N . ALA A 1 214 ? 5.365 2.028 12.737 1.00 97.19 214 ALA A N 1
ATOM 1664 C CA . ALA A 1 214 ? 4.801 1.056 13.669 1.00 97.19 214 ALA A CA 1
ATOM 1665 C C . ALA A 1 214 ? 3.995 -0.033 12.942 1.00 97.19 214 ALA A C 1
ATOM 1667 O O . ALA A 1 214 ? 4.197 -1.210 13.214 1.00 97.19 214 ALA A O 1
ATOM 1668 N N . LEU A 1 215 ? 3.175 0.344 11.952 1.00 98.19 215 LEU A N 1
ATOM 1669 C CA . LEU A 1 215 ? 2.414 -0.596 11.120 1.00 98.19 215 LEU A CA 1
ATOM 1670 C C . LEU A 1 215 ? 3.308 -1.596 10.363 1.00 98.19 215 LEU A C 1
ATOM 1672 O O . LEU A 1 215 ? 3.013 -2.786 10.275 1.00 98.19 215 LEU A O 1
ATOM 1676 N N . PHE A 1 216 ? 4.409 -1.132 9.771 1.00 98.06 216 PHE A N 1
ATOM 1677 C CA . PHE A 1 216 ? 5.322 -2.040 9.072 1.00 98.06 216 PHE A CA 1
ATOM 1678 C C . PHE A 1 216 ? 6.085 -2.947 10.046 1.00 98.06 216 PHE A C 1
ATOM 1680 O O . PHE A 1 216 ? 6.303 -4.123 9.743 1.00 98.06 216 PHE A O 1
AT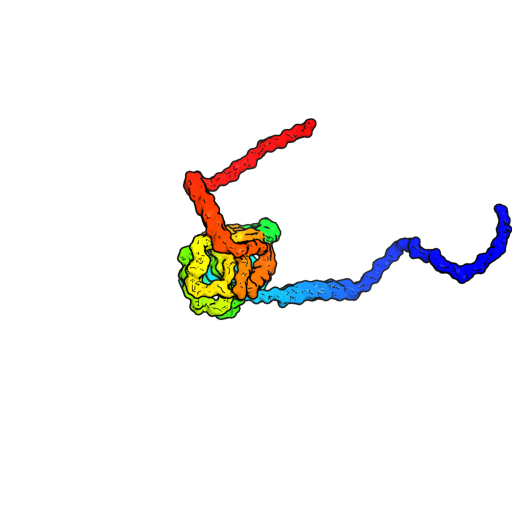OM 1687 N N . GLU A 1 217 ? 6.482 -2.426 11.207 1.00 96.94 217 GLU A N 1
ATOM 1688 C CA . GLU A 1 217 ? 7.209 -3.186 12.227 1.00 96.94 217 GLU A CA 1
ATOM 1689 C C . GLU A 1 217 ? 6.340 -4.245 12.920 1.00 96.94 217 GLU A C 1
ATOM 1691 O O . GLU A 1 217 ? 6.831 -5.364 13.108 1.00 96.94 217 GLU A O 1
ATOM 1696 N N . SER A 1 218 ? 5.062 -3.957 13.210 1.00 96.69 218 SER A N 1
ATOM 1697 C CA . SER A 1 218 ? 4.101 -4.939 13.751 1.00 96.69 218 SER A CA 1
ATOM 1698 C C . SER A 1 218 ? 3.933 -6.126 12.796 1.00 96.69 218 SER A C 1
ATOM 1700 O O . SER A 1 218 ? 3.940 -7.289 13.199 1.00 96.69 218 SER A O 1
ATOM 1702 N N . ALA A 1 219 ? 3.938 -5.856 11.488 1.00 96.44 219 ALA A N 1
ATOM 1703 C CA . ALA A 1 219 ? 3.951 -6.871 10.441 1.00 96.44 219 ALA A CA 1
ATOM 1704 C C . ALA A 1 219 ? 5.353 -7.402 10.094 1.00 96.44 219 ALA A C 1
ATOM 1706 O O . ALA A 1 219 ? 5.530 -8.059 9.066 1.00 96.44 219 ALA A O 1
ATOM 1707 N N . HIS A 1 220 ? 6.357 -7.178 10.943 1.00 96.38 220 HIS A N 1
ATOM 1708 C CA . HIS A 1 220 ? 7.719 -7.713 10.834 1.00 96.38 220 HIS A CA 1
ATOM 1709 C C . HIS A 1 220 ? 8.511 -7.306 9.580 1.00 96.38 220 HIS A C 1
ATOM 1711 O O . HIS A 1 220 ? 9.477 -7.988 9.201 1.00 96.38 220 HIS A O 1
ATOM 1717 N N . PHE A 1 221 ? 8.142 -6.204 8.932 1.00 97.75 221 PHE A N 1
ATOM 1718 C CA . PHE A 1 221 ? 8.991 -5.583 7.923 1.00 97.75 221 PHE A CA 1
ATOM 1719 C C . PHE A 1 221 ? 10.138 -4.813 8.581 1.00 97.75 221 PHE A C 1
ATOM 1721 O O . PHE A 1 221 ? 10.060 -4.359 9.721 1.00 97.75 221 PHE A O 1
ATOM 1728 N N . LYS A 1 222 ? 11.236 -4.666 7.839 1.00 96.88 222 LYS A N 1
ATOM 1729 C CA . LYS A 1 222 ? 12.318 -3.736 8.165 1.00 96.88 222 LYS A CA 1
ATOM 1730 C C . LYS A 1 222 ? 12.182 -2.493 7.302 1.00 96.88 222 LYS A C 1
ATOM 1732 O O . LYS A 1 222 ? 11.894 -2.602 6.113 1.00 96.88 222 LYS A O 1
ATOM 1737 N N . ILE A 1 223 ? 12.458 -1.336 7.884 1.00 97.00 223 ILE A N 1
ATOM 1738 C CA . ILE A 1 223 ? 12.395 -0.060 7.178 1.00 97.00 223 ILE A CA 1
ATOM 1739 C C . ILE A 1 223 ? 13.809 0.395 6.847 1.00 97.00 223 ILE A C 1
ATOM 1741 O O . ILE A 1 223 ? 14.690 0.395 7.707 1.00 97.00 223 ILE A O 1
ATOM 1745 N N . ASN A 1 224 ? 14.006 0.789 5.595 1.00 97.00 224 ASN A N 1
ATOM 1746 C CA . ASN A 1 224 ? 15.154 1.568 5.171 1.00 97.00 224 ASN A CA 1
ATOM 1747 C C . ASN A 1 224 ? 14.702 2.999 4.880 1.00 97.00 224 ASN A C 1
ATOM 1749 O O . ASN A 1 224 ? 13.816 3.224 4.055 1.00 97.00 224 ASN A O 1
ATOM 1753 N N . TRP A 1 225 ? 15.301 3.950 5.582 1.00 96.31 225 TRP A N 1
ATOM 1754 C CA . TRP A 1 225 ? 14.922 5.349 5.512 1.00 96.31 225 TRP A CA 1
ATOM 1755 C C . TRP A 1 225 ? 15.641 6.057 4.363 1.00 96.31 225 TRP A C 1
ATOM 1757 O O . TRP A 1 225 ? 16.863 5.976 4.226 1.00 96.31 225 TRP A O 1
ATOM 1767 N N . VAL A 1 226 ? 14.879 6.760 3.530 1.00 95.62 226 VAL A N 1
ATOM 1768 C CA . VAL A 1 226 ? 15.372 7.411 2.314 1.00 95.62 226 VAL A CA 1
ATOM 1769 C C . VAL A 1 226 ? 15.329 8.921 2.486 1.00 95.62 226 VAL A C 1
ATOM 1771 O O . VAL A 1 226 ? 14.261 9.521 2.564 1.00 95.62 226 VAL A O 1
ATOM 1774 N N . LYS A 1 227 ? 16.506 9.553 2.506 1.00 91.75 227 LYS A N 1
ATOM 1775 C CA . LYS A 1 227 ? 16.635 11.007 2.686 1.00 91.75 227 LYS A CA 1
ATOM 1776 C C . LYS A 1 227 ? 15.976 11.816 1.566 1.00 91.75 227 LYS A C 1
ATOM 1778 O O . LYS A 1 227 ? 15.366 12.838 1.847 1.00 91.75 227 LYS A O 1
ATOM 1783 N N . ASP A 1 228 ? 16.121 11.365 0.325 1.00 91.12 228 ASP A N 1
ATOM 1784 C CA . ASP A 1 228 ? 15.546 12.002 -0.860 1.00 91.12 228 ASP A CA 1
ATOM 1785 C C . ASP A 1 228 ? 14.807 10.942 -1.678 1.00 91.12 228 ASP A C 1
ATOM 1787 O O . ASP A 1 228 ? 15.402 10.220 -2.484 1.00 91.12 228 ASP A O 1
ATOM 1791 N N . MET A 1 229 ? 13.513 10.790 -1.390 1.00 92.50 229 MET A N 1
ATOM 1792 C CA . MET A 1 229 ? 12.679 9.769 -2.023 1.00 92.50 229 MET A CA 1
ATOM 1793 C C . MET A 1 229 ? 12.508 10.021 -3.521 1.00 92.50 229 MET A C 1
ATOM 1795 O O . MET A 1 229 ? 12.504 9.069 -4.296 1.00 92.50 229 MET A O 1
ATOM 1799 N N . GLN A 1 230 ? 12.433 11.282 -3.946 1.00 90.81 230 GLN A N 1
ATOM 1800 C CA . GLN A 1 230 ? 12.284 11.634 -5.356 1.00 90.81 230 GLN A CA 1
ATOM 1801 C C . GLN A 1 230 ? 13.515 11.219 -6.157 1.00 90.81 230 GLN A C 1
ATOM 1803 O O . GLN A 1 230 ? 13.400 10.461 -7.121 1.00 90.81 230 GLN A O 1
ATOM 1808 N N . ASN A 1 231 ? 14.704 11.633 -5.716 1.00 88.38 231 ASN A N 1
ATOM 1809 C CA . ASN A 1 231 ? 15.942 11.240 -6.379 1.00 88.38 231 ASN A CA 1
ATOM 1810 C C . ASN A 1 231 ? 16.161 9.719 -6.311 1.00 88.38 231 ASN A C 1
ATOM 1812 O O . ASN A 1 231 ? 16.641 9.112 -7.270 1.00 88.38 231 ASN A O 1
ATOM 1816 N N . TRP A 1 232 ? 15.799 9.068 -5.201 1.00 91.00 232 TRP A N 1
ATOM 1817 C CA . TRP A 1 232 ? 15.891 7.611 -5.101 1.00 91.00 232 TRP A CA 1
ATOM 1818 C C . TRP A 1 232 ? 14.995 6.908 -6.128 1.00 91.00 232 TRP A C 1
ATOM 1820 O O . TRP A 1 232 ? 15.471 6.012 -6.829 1.00 91.00 232 TRP A O 1
ATOM 1830 N N . LEU A 1 233 ? 13.737 7.340 -6.257 1.00 85.62 233 LEU A N 1
ATOM 1831 C CA . LEU A 1 233 ? 12.779 6.789 -7.214 1.00 85.62 233 LEU A CA 1
ATOM 1832 C C . LEU A 1 233 ? 13.226 7.011 -8.660 1.00 85.62 233 LEU A C 1
ATOM 1834 O O . LEU A 1 233 ? 13.199 6.066 -9.441 1.00 85.62 233 LEU A O 1
ATOM 1838 N N . TRP A 1 234 ? 13.736 8.194 -9.009 1.00 85.56 234 TRP A N 1
ATOM 1839 C CA . TRP A 1 234 ? 14.292 8.455 -10.343 1.00 85.56 234 TRP A CA 1
ATOM 1840 C C . TRP A 1 234 ? 15.460 7.526 -10.676 1.00 85.56 234 TRP A C 1
ATOM 1842 O O . TRP A 1 234 ? 15.481 6.903 -11.738 1.00 85.56 234 TRP A O 1
ATOM 1852 N N . ASN A 1 235 ? 16.403 7.357 -9.745 1.00 78.88 235 ASN A N 1
ATOM 1853 C CA . ASN A 1 235 ? 17.529 6.439 -9.922 1.00 78.88 235 ASN A CA 1
ATOM 1854 C C . ASN A 1 235 ? 17.089 4.969 -9.976 1.00 78.88 235 ASN A C 1
ATOM 1856 O O . ASN A 1 235 ? 17.726 4.145 -10.634 1.00 78.88 235 ASN A O 1
ATOM 1860 N N . HIS A 1 236 ? 16.030 4.598 -9.256 1.00 80.12 236 HIS A N 1
ATOM 1861 C CA . HIS A 1 236 ? 15.453 3.260 -9.326 1.00 80.12 236 HIS A CA 1
ATOM 1862 C C . HIS A 1 236 ? 14.770 3.023 -10.677 1.00 80.12 236 HIS A C 1
ATOM 1864 O O . HIS A 1 236 ? 15.057 2.030 -11.343 1.00 80.12 236 HIS A O 1
ATOM 1870 N N . PHE A 1 237 ? 13.948 3.970 -11.123 1.00 76.12 237 PHE A N 1
ATOM 1871 C CA . PHE A 1 237 ? 13.246 3.908 -12.396 1.00 76.12 237 PHE A CA 1
ATOM 1872 C C . PHE A 1 237 ? 14.217 3.851 -13.578 1.00 76.12 237 PHE A C 1
ATOM 1874 O O . PHE A 1 237 ? 14.083 2.978 -14.431 1.00 76.12 237 PHE A O 1
ATOM 1881 N N . ALA A 1 238 ? 15.253 4.698 -13.593 1.00 69.25 238 ALA A N 1
ATOM 1882 C CA . ALA A 1 238 ? 16.287 4.681 -14.628 1.00 69.25 238 ALA A CA 1
ATOM 1883 C C . ALA A 1 238 ? 17.022 3.332 -14.698 1.00 69.25 238 ALA A C 1
ATOM 1885 O O . ALA A 1 238 ? 17.275 2.819 -15.788 1.00 69.25 238 ALA A O 1
ATOM 1886 N N . ARG A 1 239 ? 17.328 2.719 -13.544 1.00 63.41 239 ARG A N 1
ATOM 1887 C CA . ARG A 1 239 ? 17.939 1.381 -13.492 1.00 63.41 239 ARG A CA 1
ATOM 1888 C C . ARG A 1 239 ? 17.002 0.296 -14.015 1.00 63.41 239 ARG A C 1
ATOM 1890 O O . ARG A 1 239 ? 17.454 -0.552 -14.781 1.00 63.41 239 ARG A O 1
ATOM 1897 N N . ASN A 1 240 ? 15.722 0.333 -13.650 1.00 71.25 240 ASN A N 1
ATOM 1898 C CA . ASN A 1 240 ? 14.740 -0.623 -14.161 1.00 71.25 240 ASN A CA 1
ATOM 1899 C C . ASN A 1 240 ? 14.567 -0.474 -15.674 1.00 71.25 240 ASN A C 1
ATOM 1901 O O . ASN A 1 240 ? 14.656 -1.469 -16.383 1.00 71.25 240 ASN A O 1
ATOM 1905 N N . ALA A 1 241 ? 14.425 0.754 -16.178 1.00 67.06 241 ALA A N 1
ATOM 1906 C CA . ALA A 1 241 ? 14.306 1.026 -17.607 1.00 67.06 241 ALA A CA 1
ATOM 1907 C C . ALA A 1 241 ? 15.545 0.559 -18.388 1.00 67.06 241 ALA A C 1
ATOM 1909 O O . ALA A 1 241 ? 15.415 -0.034 -19.455 1.00 67.06 241 ALA A O 1
ATOM 1910 N N . ALA A 1 242 ? 16.751 0.766 -17.848 1.00 59.22 242 ALA A N 1
ATOM 1911 C CA . ALA A 1 242 ? 17.982 0.266 -18.458 1.00 59.22 242 ALA A CA 1
ATOM 1912 C C . ALA A 1 242 ? 18.018 -1.271 -18.507 1.00 59.22 242 ALA A C 1
ATOM 1914 O O . ALA A 1 242 ? 18.401 -1.850 -19.523 1.00 59.22 242 ALA A O 1
ATOM 1915 N N . MET A 1 243 ? 17.590 -1.933 -17.430 1.00 66.94 243 MET A N 1
ATOM 1916 C CA . MET A 1 243 ? 17.517 -3.392 -17.368 1.00 66.94 243 MET A CA 1
ATOM 1917 C C . MET A 1 243 ? 16.457 -3.951 -18.327 1.00 66.94 243 MET A C 1
ATOM 1919 O O . MET A 1 243 ? 16.737 -4.899 -19.054 1.00 66.94 243 MET A O 1
ATOM 1923 N N . GLU A 1 244 ? 15.268 -3.348 -18.382 1.00 59.47 244 GLU A N 1
ATOM 1924 C CA . GLU A 1 244 ? 14.196 -3.730 -19.308 1.00 59.47 244 GLU A CA 1
ATOM 1925 C C . GLU A 1 244 ? 14.597 -3.508 -20.767 1.00 59.47 244 GLU A C 1
ATOM 1927 O O . GLU A 1 244 ? 14.382 -4.387 -21.599 1.00 59.47 244 GLU A O 1
ATOM 1932 N N . ALA A 1 245 ? 15.250 -2.387 -21.084 1.00 57.16 245 ALA A N 1
ATOM 1933 C CA . ALA A 1 245 ? 15.787 -2.132 -22.417 1.00 57.16 245 ALA A CA 1
ATOM 1934 C C . ALA A 1 245 ? 16.822 -3.192 -22.823 1.00 57.16 245 ALA A C 1
ATOM 1936 O O . ALA A 1 245 ? 16.850 -3.613 -23.979 1.00 57.16 245 ALA A O 1
ATOM 1937 N N . GLU A 1 246 ? 17.648 -3.659 -21.885 1.00 59.53 246 GLU A N 1
ATOM 1938 C CA . GLU A 1 246 ? 18.608 -4.731 -22.146 1.00 59.53 246 GLU A CA 1
ATOM 1939 C C . GLU A 1 246 ? 17.920 -6.087 -22.351 1.00 59.53 246 GLU A C 1
ATOM 1941 O O . GLU A 1 246 ? 18.290 -6.833 -23.258 1.00 59.53 246 GLU A O 1
ATOM 1946 N N . VAL A 1 247 ? 16.878 -6.394 -21.574 1.00 61.34 247 VAL A N 1
ATOM 1947 C CA . VAL A 1 247 ? 16.054 -7.598 -21.774 1.00 61.34 247 VAL A CA 1
ATOM 1948 C C . VAL A 1 247 ? 15.356 -7.560 -23.134 1.00 61.34 247 VAL A C 1
ATOM 1950 O O . VAL A 1 247 ? 15.373 -8.562 -23.847 1.00 61.34 247 VAL A O 1
ATOM 1953 N N . LEU A 1 248 ? 14.799 -6.413 -23.533 1.00 58.16 248 LEU A N 1
ATOM 1954 C CA . LEU A 1 248 ? 14.166 -6.229 -24.841 1.00 58.16 248 LEU A CA 1
ATOM 1955 C C . LEU A 1 248 ? 15.176 -6.373 -25.985 1.00 58.16 248 LEU A C 1
ATOM 1957 O O . LEU A 1 248 ? 14.889 -7.065 -26.960 1.00 58.16 248 LEU A O 1
ATOM 1961 N N . LYS A 1 249 ? 16.382 -5.803 -25.851 1.00 60.50 249 LYS A N 1
ATOM 1962 C CA . LYS A 1 249 ? 17.473 -5.977 -26.829 1.00 60.50 249 LYS A CA 1
ATOM 1963 C C . LYS A 1 249 ? 17.930 -7.429 -26.952 1.00 60.50 249 LYS A C 1
ATOM 1965 O O . LYS A 1 249 ? 18.283 -7.862 -28.045 1.00 60.50 249 LYS A O 1
ATOM 1970 N N . ARG A 1 250 ? 17.944 -8.181 -25.848 1.00 62.41 250 ARG A N 1
ATOM 1971 C CA . ARG A 1 250 ? 18.379 -9.589 -25.816 1.00 62.41 250 ARG A CA 1
ATOM 1972 C C . ARG A 1 250 ? 17.249 -10.588 -26.083 1.00 62.41 250 ARG A C 1
ATOM 1974 O O . ARG A 1 250 ? 17.518 -11.777 -26.236 1.00 62.41 250 ARG A O 1
ATOM 1981 N N . GLY A 1 251 ? 15.995 -10.137 -26.117 1.00 44.59 251 GLY A N 1
ATOM 1982 C CA . GLY A 1 251 ? 14.795 -10.956 -26.316 1.00 44.59 251 GLY A CA 1
ATOM 1983 C C . GLY A 1 251 ? 14.462 -11.932 -25.176 1.00 44.59 251 GLY A C 1
ATOM 1984 O O . GLY A 1 251 ? 13.436 -12.607 -25.253 1.00 44.59 251 GLY A O 1
ATOM 1985 N N . LYS A 1 252 ? 15.311 -12.044 -24.141 1.00 47.19 252 LYS A N 1
ATOM 1986 C CA . LYS A 1 252 ? 15.177 -12.913 -22.955 1.00 47.19 252 LYS A CA 1
ATOM 1987 C C . LYS A 1 252 ? 15.997 -12.323 -21.797 1.00 47.19 252 LYS A C 1
ATOM 1989 O O . LYS A 1 252 ? 17.018 -11.677 -22.035 1.00 47.19 252 LYS A O 1
ATOM 1994 N N . PHE A 1 253 ? 15.617 -12.605 -20.546 1.00 48.16 253 PHE A N 1
ATOM 1995 C CA . PHE A 1 253 ? 16.584 -12.538 -19.442 1.00 48.16 253 PHE A CA 1
ATOM 1996 C C . PHE A 1 253 ? 17.735 -13.507 -19.751 1.00 48.16 253 PHE A C 1
ATOM 1998 O O . PHE A 1 253 ? 17.467 -14.566 -20.330 1.00 48.16 253 PHE A O 1
ATOM 2005 N N . PRO A 1 254 ? 18.994 -13.206 -19.376 1.00 43.25 254 PRO A N 1
ATOM 2006 C CA . PRO A 1 254 ? 20.001 -14.251 -19.313 1.00 43.25 254 PRO A CA 1
ATOM 2007 C C . PRO A 1 254 ? 19.416 -15.347 -18.423 1.00 43.25 254 PRO A C 1
ATOM 2009 O O . PRO A 1 254 ? 19.165 -15.115 -17.242 1.00 43.25 254 PRO A O 1
ATOM 2012 N N . SER A 1 255 ? 19.125 -16.514 -18.997 1.00 46.34 255 SER A N 1
ATOM 2013 C CA . SER A 1 255 ? 19.024 -17.724 -18.195 1.00 46.34 255 SER A CA 1
ATOM 2014 C C . SER A 1 255 ? 20.297 -17.766 -17.368 1.00 46.34 255 SER A C 1
ATOM 2016 O O . SER A 1 255 ? 21.369 -17.564 -17.954 1.00 46.34 255 SER A O 1
ATOM 2018 N N . ASP A 1 256 ? 20.176 -17.966 -16.051 1.00 45.84 256 ASP A N 1
ATOM 2019 C CA . ASP A 1 256 ? 21.332 -18.240 -15.200 1.00 45.84 256 ASP A CA 1
ATOM 2020 C C . ASP A 1 256 ? 22.282 -19.137 -15.998 1.00 45.84 256 ASP A C 1
ATOM 2022 O O . ASP A 1 256 ? 21.829 -20.170 -16.513 1.00 45.84 256 ASP A O 1
ATOM 2026 N N . PRO A 1 257 ? 23.552 -18.744 -16.214 1.00 42.91 257 PRO A N 1
ATOM 2027 C CA . PRO A 1 257 ? 24.494 -19.710 -16.732 1.00 42.91 257 PRO A CA 1
ATOM 2028 C C . PRO A 1 257 ? 24.420 -20.879 -15.756 1.00 42.91 257 PRO A C 1
ATOM 2030 O O . PRO A 1 257 ? 24.524 -20.663 -14.545 1.00 42.91 257 PRO A O 1
ATOM 2033 N N . GLU A 1 258 ? 24.159 -22.084 -16.278 1.00 39.31 258 GLU A N 1
ATOM 2034 C CA . GLU A 1 258 ? 24.231 -23.316 -15.496 1.00 39.31 258 GLU A CA 1
ATOM 2035 C C . GLU A 1 258 ? 25.395 -23.203 -14.511 1.00 39.31 258 GLU A C 1
ATOM 2037 O O . GLU A 1 258 ? 26.448 -22.677 -14.905 1.00 39.31 258 GLU A O 1
ATOM 2042 N N . PRO A 1 259 ? 25.247 -23.667 -13.257 1.00 39.12 259 PRO A N 1
ATOM 2043 C CA . PRO A 1 259 ? 26.360 -23.668 -12.332 1.00 39.12 259 PRO A CA 1
ATOM 2044 C C . PRO A 1 259 ? 27.475 -24.465 -12.998 1.00 39.12 259 PRO A C 1
ATOM 2046 O O . PRO A 1 259 ? 27.435 -25.696 -13.045 1.00 39.12 259 PRO A O 1
ATOM 2049 N N . LYS A 1 260 ? 28.463 -23.758 -13.560 1.00 38.72 260 LYS A N 1
ATOM 2050 C CA . LYS A 1 260 ? 29.686 -24.380 -14.030 1.00 38.72 260 LYS A CA 1
ATOM 2051 C C . LYS A 1 260 ? 30.224 -25.058 -12.789 1.00 38.72 260 LYS A C 1
ATOM 2053 O O . LYS A 1 260 ? 30.647 -24.386 -11.850 1.00 38.72 260 LYS A O 1
ATOM 2058 N N . ARG A 1 261 ? 30.155 -26.389 -12.766 1.00 39.09 261 ARG A N 1
ATOM 2059 C CA . ARG A 1 261 ? 30.954 -27.208 -11.865 1.00 39.09 261 ARG A CA 1
ATOM 2060 C C . ARG A 1 261 ? 32.401 -26.894 -12.215 1.00 39.09 261 ARG A C 1
ATOM 2062 O O . ARG A 1 261 ? 32.999 -27.563 -13.047 1.00 39.09 261 ARG A O 1
ATOM 2069 N N . THR A 1 262 ? 32.942 -25.828 -11.646 1.00 37.94 262 THR A N 1
ATOM 2070 C CA . THR A 1 262 ? 34.381 -25.667 -11.528 1.00 37.94 262 THR A CA 1
ATOM 2071 C C . THR A 1 262 ? 34.813 -26.748 -10.550 1.00 37.94 262 THR A C 1
ATOM 2073 O O . THR A 1 262 ? 34.360 -26.718 -9.401 1.00 37.94 262 THR A O 1
ATOM 2076 N N . PRO A 1 263 ? 35.612 -27.738 -10.974 1.00 36.81 263 PRO A N 1
ATOM 2077 C CA . PRO A 1 263 ? 36.212 -28.661 -10.034 1.00 36.81 263 PRO A CA 1
ATOM 2078 C C . PRO A 1 263 ? 37.081 -27.823 -9.097 1.00 36.81 263 PRO A C 1
ATOM 2080 O O . PRO A 1 263 ? 37.956 -27.088 -9.555 1.00 36.81 263 PRO A O 1
ATOM 2083 N N . PHE A 1 264 ? 36.810 -27.893 -7.797 1.00 32.59 264 PHE A N 1
ATOM 2084 C CA . PHE A 1 264 ? 37.769 -27.447 -6.795 1.00 32.59 264 PHE A CA 1
ATOM 2085 C C . PHE A 1 264 ? 39.083 -28.201 -7.049 1.00 32.59 264 PHE A C 1
ATOM 2087 O O . PHE A 1 264 ? 39.049 -29.435 -7.106 1.00 32.59 2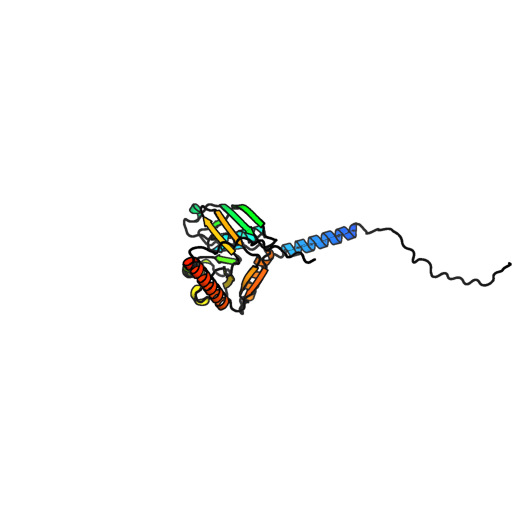64 PHE A O 1
ATOM 2094 N N . PRO A 1 265 ? 40.234 -27.525 -7.207 1.00 35.06 265 PRO A N 1
ATOM 2095 C CA . PRO A 1 265 ? 41.502 -28.219 -7.116 1.00 35.06 265 PRO A CA 1
ATOM 2096 C C . PRO A 1 265 ? 41.654 -28.680 -5.665 1.00 35.06 265 PRO A C 1
ATOM 2098 O O . PRO A 1 265 ? 41.727 -27.871 -4.740 1.00 35.06 265 PRO A O 1
ATOM 2101 N N . MET A 1 266 ? 41.637 -29.998 -5.473 1.00 37.72 266 MET A N 1
ATOM 2102 C CA . MET A 1 266 ? 42.109 -30.635 -4.251 1.00 37.72 266 MET A CA 1
ATOM 2103 C C . MET A 1 266 ? 43.591 -30.284 -4.118 1.00 37.72 266 MET A C 1
ATOM 2105 O O . MET A 1 266 ? 44.410 -30.757 -4.904 1.00 37.72 266 MET A O 1
ATOM 2109 N N . LEU A 1 267 ? 43.914 -29.405 -3.172 1.00 35.78 267 LEU A N 1
ATOM 2110 C CA . LEU A 1 267 ? 45.289 -29.173 -2.752 1.00 35.78 267 LEU A CA 1
ATOM 2111 C C . LEU A 1 267 ? 45.740 -30.401 -1.954 1.00 35.78 267 LEU A C 1
ATOM 2113 O O . LEU A 1 267 ? 45.185 -30.688 -0.891 1.00 35.78 267 LEU A O 1
ATOM 2117 N N . GLY A 1 268 ? 46.692 -31.135 -2.527 1.00 33.62 268 GLY A N 1
ATOM 2118 C CA . GLY A 1 268 ? 47.664 -31.935 -1.786 1.00 33.62 268 GLY A CA 1
ATOM 2119 C C . GLY A 1 268 ? 48.906 -31.111 -1.483 1.00 33.62 268 GLY A C 1
ATOM 2120 O O . GLY A 1 268 ? 49.062 -30.034 -2.108 1.00 33.62 268 GLY A O 1
#

Foldseek 3Di:
DDDDDDDDDPDDDDDDPDDDDDDDPPPVVVCCCVVVVVVVVVVVVVPLPQFAEEEEDDFLQSVALQVLLVVLVHHYAYADAPPVCVVLDQKFFEFEWEPLVHTDTDTDIDGHHYDNADDPDGQEYEYEDALVCQQVVLVVCVPRVPLRAYEYAYLYQDDPPVSNPPDDPLRYWYWYFQWDFGADPRYTYIYGHLEIETEDDDVNNVVVVVSVVSSSVSSNHHYDYHPDVNVVSNVVVVVVVVVVVVCVVVVHDPDPPPPPPPPDPDDD

Secondary structure (DSSP, 8-state):
--------------------------HHHHHHHHHHHHHHHHHHHTTS---EEEEES--HHHHHHHHHHHTTT-EEEEE--TTHHHHH-SEEEEEEEE-BTB-EEEEEEEE--EESS--S--SEEEE---GGGHHHHHHHHHHHSTT--EEEES---S-HHHHTTTS-TTSEEEEE--EEEEEETTEEEEEE-SEEEEEPPPTTTHHHHHHHHHHHHHTTPEEEEES-HHHHHHHHHHHHHHHHHHHHHHSS----------------

Sequence (268 aa):
MFGPISGSIDDPTDIKNLMVDDCIVNPYNIIIQHVVGSSTRMINALGESNMKILFFGRGVVSTQYAWAFEQAGHTVEFYVRKGRKETFGSRIELEMWDARKGKKLIKESWNVNLHEEILPNYDLIIVSVNTEQLPEAAQFLSTAAGNTPILLFNNIWQDLKSSIAPLSMNNVVFGFPGAGGGIADNKLRGGFLKMVLLENPRAGTEPINNKVKALFESAHFKINWVKDMQNWLWNHFARNAAMEAEVLKRGKFPSDPEPKRTPFPMLG

pLDDT: mean 78.74, std 25.04, range [24.0, 98.62]

=== Feature glossary ===
Feature key, reading from the visual/contextual features back to the raw sequence:

Rendered structure images. Structure images are PyMOL renders from six orthogonal camera directions. Cartoon representation draws helices as coils and strands as arrows; sticks shows the backbone as bonds; surface shows the solvent-excluded envelope. Rainbow coloring maps sequence position to hue (blue→red, N→C); chain coloring assigns a distinct color per polypeptide.

Contact-map, Ramachandran, and PAE plots. Three diagnostic plots accompany the record. The Cα c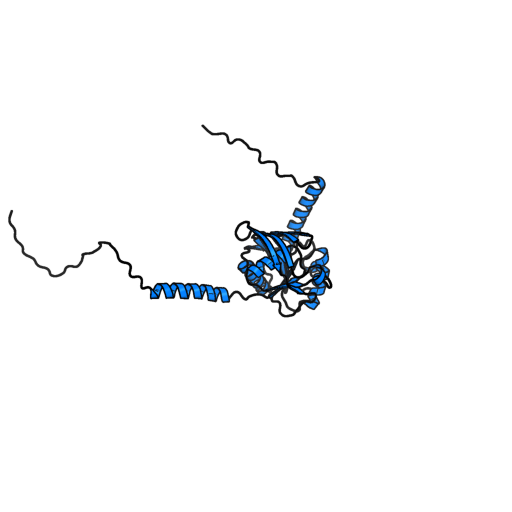ontact map visualizes the tertiary structure as a 2D adjacency matrix (8 Å cutoff, sequence-local contacts suppressed). The Ramachandran plot shows the distribution of backbone (φ, ψ) torsions, with points in the α and β basins reflecting secondary structure content. The PAE plot shows AlphaFold's inter-residue confidence as a color matrix.

InterPro / GO / CATH / organism. The annotation block draws on four external resources. InterPro: which protein families and domains the sequence belongs to. GO: standardized terms for what the protein does, what process it participates in, and where in the cell it acts. CATH: which structural fold it has in the CATH hierarchy. Organism: the species of origin.

Nearest PDB structures. Structural nearest neighbors (via Foldseek easy-search vs the PDB). Reported per hit: target PDB id, E-value, and alignment TM-score. A TM-score above ~0.5 is the conventional threshold for 'same fold'.

Predicted aligned error. Predicted aligned error is AlphaFold's pairwise confidence. Unlike pLDDT (per-residue), PAE is per-residue-pair and captures whether two parts of the structure are correctly placed relative to each other. Units are ångströms of expected positional error.

Solvent-accessible surface area. SASA measures how much of the protein is reachable by solvent. It is computed by rolling a water-sized probe over the atomic surface and summing the exposed area (Å²). Per-residue SASA distinguishes core (buried, low SASA) from surface (exposed, high SASA) residues; total SASA is a whole-molecule size measure.

B-factor. Crystallographic B-factors measure how much each atom's electron density is smeared out, in Å². They rise in mobile loops and surface residues and fall in the buried interior. In AlphaFold models this column is repurposed to hold pLDDT instead.

pLDDT. For AlphaFold models, the B-factor field carries pLDDT — the model's own estimate of local accuracy on a 0–100 scale. Regions with pLDDT<50 should be treated as essentially unmodeled; they often correspond to intrinsically disordered segments.

Backbone torsions (φ/ψ). φ (phi) and ψ (psi) are the two rotatable backbone dihedrals per residue: φ is the C(i-1)–N–Cα–C torsion, ψ is the N–Cα–C–N(i+1) torsion, both in degrees on (−180°, 180°]. α-helical residues cluster near (−60°, −45°); β-strand residues near (−120°, +130°). A Ramachandran plot is simply a scatter of (φ, ψ) for every residue.

Radius of gyration, Cα contacts, bounding box. Radius of gyration (Rg) is the root-mean-square distance of Cα atoms from their centroid — a single number for overall size and compactness. A globular domain of N residues has Rg ≈ 2.2·N^0.38 Å; an extended or disordered chain has a much larger Rg. The Cα contact count is the number of residue pairs whose Cα atoms are within 8 Å and are more than four positions apart in sequence — a standard proxy for tertiary packing density. The bounding box is the smallest axis-aligned box enclosing all Cα atoms.

Secondary structure (3-state, P-SEA). Three-state secondary structure (P-SEA) collapses the eight DSSP classes into helix (a), strand (b), and coil (c). P-SEA assigns these from Cα geometry alone — distances and angles — without requiring backbone oxygens, so it works on any Cα trace.

Secondary structure (8-state, DSSP). Secondary structure is the local, repeating backbone conformation. DSSP classifies it into eight states by reading the hydrogen-bond network: three helix types (H, G, I), two β types (E, B), two non-regular types (T, S), and unstructured coil (-).

Foldseek 3Di. The Foldseek 3Di string encodes local tertiary geometry as a 20-letter alphabet — one character per residue — derived from the relative positions of nearby Cα atoms. Unlike the amino-acid sequence, 3Di is a direct function of the 3D structure, so two proteins with the same fold have similar 3Di strings even at low sequence identity.

mmCIF coordinates. Structure coordinates are given as an mmCIF _atom_site loop: one row per atom with element, residue name, chain id, sequence number, and x/y/z position in Å. Only the four main-chain atoms per residue are included here; side chains are omitted to keep the record compact.

Sequence. This is the polypeptide sequence — one letter per residue, N-terminus first. Length ranges from a few dozen residues for small domains to over a thousand for large multi-domain proteins.